Protein AF-A0A8H4V3Y6-F1 (afdb_monomer_lite)

pLDDT: mean 70.97, std 19.14, range [26.25, 93.75]

Sequence (306 aa):
MWFASPEEFLSAKTKNKKRADALPNEQYLTADFNVNPLTSINGRGRLMSKDAFFARYPNGIPLKDKAELAEYQKCIVCRRGVNQLQGKYTEEFLWEDVYKGDEASVYNLIELIKTGLKTAKKRKAADDGYVDTKDGDEKAPITPRKKQRTTALTTPQSKRKIFTTPTSKRAAIAEGSGTCIYISGTPGTGKTATVREVIAQLNNAVLDEEMDDFIFVEINGMKVTDPHQSYSLLWEALKGDRVSPSHALDLLEREFNHPSPRRVPCVVLMDELDQLVTKNQSVMYNFFNWPALRHSRLIVLAVANT

Secondary structure (DSSP, 8-state):
-EEE-HHHH--TTTGGG--TTPPTTB-EEE-S-----GGG--S--EEE-HHHHHHHSGGG---SSHHHHHHHTTEEE---EEETTTTEEPPP--HHHH--SSHHHHHHHHHHHHHHHHHTTS-------------------------------------------HHHHHHHHHTT--EEEEEEE-TTSSHHHHHHHHHHHHHHHHHTTSS---EEEEEETTT-SSTTHHHHHHHHHHHS----HHHHHHHHHHHHHS--TTPPPEEEEEETGGGG--TT-HHHHHHHHGGGSTT--EEEEEEEE-

Radius of gyration: 27.64 Å; chains: 1; bounding box: 60×89×58 Å

Foldseek 3Di:
DDWADPVRLCDPVRPVVPPPPDAQQETAAELDDDDDPPVPCPDAAAEFEPVVQCVVPPVLDFDPDPVSVVNSNSYHYYFWHADSVVRDIFHGDGPVVQDPPDPVSVVSVSVNRVVRVVVSVPDPDPPPDDDDDDDDDDDDDDDDDDDDDDDDDDDDDDDDDDDDDLVVVQVLLQVLAQEEAEAEDAPPPCPVVVVVVSVVVVVVCVVVVVHDDEFEFEAELVVDPALLCVLQRVQCSQPVDGDDSVVSLVVLVVQLQDADPPDHAYEYEYHQVVSSDDPVNVSVVSLNVSSVRPRNSYYYYYYHYD

Structure (mmCIF, N/CA/C/O backbone):
data_AF-A0A8H4V3Y6-F1
#
_entry.id   AF-A0A8H4V3Y6-F1
#
loop_
_atom_site.group_PDB
_atom_site.id
_atom_site.type_symbol
_atom_site.label_atom_id
_atom_site.label_alt_id
_atom_site.label_comp_id
_atom_site.label_asym_id
_atom_site.label_entity_id
_atom_site.label_seq_id
_atom_site.pdbx_PDB_ins_code
_atom_site.Cartn_x
_atom_site.Cartn_y
_atom_site.Cartn_z
_atom_site.occupancy
_atom_site.B_iso_or_equiv
_atom_site.auth_seq_id
_atom_site.auth_comp_id
_atom_site.auth_asym_id
_atom_site.auth_atom_id
_atom_site.pdbx_PDB_model_num
ATOM 1 N N . MET A 1 1 ? -19.221 12.445 1.949 1.00 57.59 1 MET A N 1
ATOM 2 C CA . MET A 1 1 ? -19.500 13.608 2.812 1.00 57.59 1 MET A CA 1
ATOM 3 C C . MET A 1 1 ? -19.360 13.128 4.238 1.00 57.59 1 MET A C 1
ATOM 5 O O . MET A 1 1 ? -19.908 12.080 4.553 1.00 57.59 1 MET A O 1
ATOM 9 N N . TRP A 1 2 ? -18.577 13.823 5.049 1.00 70.94 2 TRP A N 1
ATOM 10 C CA . TRP A 1 2 ? -18.356 13.466 6.449 1.00 70.94 2 TRP A CA 1
ATOM 11 C C . TRP A 1 2 ? -18.268 14.739 7.291 1.00 70.94 2 TRP A C 1
ATOM 13 O O . TRP A 1 2 ? -18.059 15.828 6.746 1.00 70.94 2 TRP A O 1
ATOM 23 N N . PHE A 1 3 ? -18.491 14.607 8.596 1.00 72.88 3 PHE A N 1
ATOM 24 C CA . PHE A 1 3 ? -18.357 15.712 9.536 1.00 72.88 3 PHE A CA 1
ATOM 25 C C . PHE A 1 3 ? -16.926 15.790 10.036 1.00 72.88 3 PHE A C 1
ATOM 27 O O . PHE A 1 3 ? -16.395 14.801 10.525 1.00 72.88 3 PHE A O 1
ATOM 34 N N . ALA A 1 4 ? -16.328 16.964 9.910 1.00 65.88 4 ALA A N 1
ATOM 35 C CA . ALA A 1 4 ? -14.990 17.250 10.373 1.00 65.88 4 ALA A CA 1
ATOM 36 C C . ALA A 1 4 ? -15.058 18.095 11.640 1.00 65.88 4 ALA A C 1
ATOM 38 O O . ALA A 1 4 ? -15.733 19.137 11.672 1.00 65.88 4 ALA A O 1
ATOM 39 N N . SER A 1 5 ? -14.344 17.659 12.674 1.00 69.12 5 SER A N 1
ATOM 40 C CA . SER A 1 5 ? -14.188 18.470 13.875 1.00 69.12 5 SER A CA 1
ATOM 41 C C . SER A 1 5 ? -13.250 19.651 13.589 1.00 69.12 5 SER A C 1
ATOM 43 O O . SER A 1 5 ? -12.346 19.542 12.756 1.00 69.12 5 SER A O 1
ATOM 45 N N . PRO A 1 6 ? -13.423 20.801 14.267 1.00 63.19 6 PRO A N 1
ATOM 46 C CA . PRO A 1 6 ? -12.512 21.934 14.118 1.00 63.19 6 PRO A CA 1
ATOM 47 C C . PRO A 1 6 ? -11.043 21.549 14.367 1.00 63.19 6 PRO A C 1
ATOM 49 O O . PRO A 1 6 ? -10.140 22.141 13.786 1.00 63.19 6 PRO A O 1
ATOM 52 N N . GLU A 1 7 ? -10.794 20.558 15.223 1.00 59.94 7 GLU A N 1
ATOM 53 C CA . GLU A 1 7 ? -9.453 20.109 15.605 1.00 59.94 7 GLU A CA 1
ATOM 54 C C . GLU A 1 7 ? -8.757 19.294 14.506 1.00 59.94 7 GLU A C 1
ATOM 56 O O . GLU A 1 7 ? -7.538 19.370 14.373 1.00 59.94 7 GLU A O 1
ATOM 61 N N . GLU A 1 8 ? -9.518 18.580 13.671 1.00 60.12 8 GLU A N 1
ATOM 62 C CA . GLU A 1 8 ? -8.983 17.708 12.615 1.00 60.12 8 GLU A CA 1
ATOM 63 C C . GLU A 1 8 ? -8.347 18.465 11.446 1.00 60.12 8 GLU A C 1
ATOM 65 O O . GLU A 1 8 ? -7.425 17.952 10.814 1.00 60.12 8 GLU A O 1
ATOM 70 N N . PHE A 1 9 ? -8.810 19.682 11.141 1.00 60.06 9 PHE A N 1
ATOM 71 C CA . PHE A 1 9 ? -8.313 20.455 9.993 1.00 60.06 9 PHE A CA 1
ATOM 72 C C . PHE A 1 9 ? -7.607 21.767 10.374 1.00 60.06 9 PHE A C 1
ATOM 74 O O . PHE A 1 9 ? -7.018 22.428 9.514 1.00 60.06 9 PHE A O 1
ATOM 81 N N . LEU A 1 10 ? -7.598 22.153 11.654 1.00 57.53 10 LEU A N 1
ATOM 82 C CA . LEU A 1 10 ? -6.792 23.271 12.149 1.00 57.53 10 LEU A CA 1
ATOM 83 C C . LEU A 1 10 ? -5.385 22.774 12.522 1.00 57.53 10 LEU A C 1
ATOM 85 O O . LEU A 1 10 ? -5.105 22.421 13.664 1.00 57.53 10 LEU A O 1
ATOM 89 N N . SER A 1 11 ? -4.467 22.771 11.549 1.00 47.44 11 SER A N 1
ATOM 90 C CA . SER A 1 11 ? -3.057 22.410 11.784 1.00 47.44 11 SER A CA 1
ATOM 91 C C . SER A 1 11 ? -2.394 23.290 12.862 1.00 47.44 11 SER A C 1
ATOM 93 O O . SER A 1 11 ? -2.809 24.427 13.101 1.00 47.44 11 SER A O 1
ATOM 95 N N . ALA A 1 12 ? -1.281 22.831 13.448 1.00 45.44 12 ALA A N 1
ATOM 96 C CA . ALA A 1 12 ? -0.483 23.601 14.414 1.00 45.44 12 ALA A CA 1
ATOM 97 C C . ALA A 1 12 ? -0.054 25.004 13.914 1.00 45.44 12 ALA A C 1
ATOM 99 O O . ALA A 1 12 ? 0.136 25.902 14.730 1.00 45.44 12 ALA A O 1
ATOM 100 N N . LYS A 1 13 ? 0.030 25.227 12.590 1.00 43.09 13 LYS A N 1
ATOM 101 C CA . LYS A 1 13 ? 0.314 26.539 11.965 1.00 43.09 13 LYS A CA 1
ATOM 102 C C . LYS A 1 13 ? -0.914 27.454 11.839 1.00 43.09 13 LYS A C 1
ATOM 104 O O . LYS A 1 13 ? -0.777 28.628 11.511 1.00 43.09 13 LYS A O 1
ATOM 109 N N . THR A 1 14 ? -2.114 26.929 12.073 1.00 48.22 14 THR A N 1
ATOM 110 C CA . THR A 1 14 ? -3.407 27.602 11.865 1.00 48.22 14 THR A CA 1
ATOM 111 C C . THR A 1 14 ? -4.233 27.698 13.151 1.00 48.22 14 THR A C 1
ATOM 113 O O . THR A 1 14 ? -5.341 28.228 13.114 1.00 48.22 14 THR A O 1
ATOM 116 N N . LYS A 1 15 ? -3.685 27.265 14.299 1.00 45.31 15 LYS A N 1
ATOM 117 C CA . LYS A 1 15 ? -4.303 27.400 15.634 1.00 45.31 15 LYS A CA 1
ATOM 118 C C . LYS A 1 15 ? -4.792 28.825 15.936 1.00 45.31 15 LYS A C 1
ATOM 120 O O . LYS A 1 15 ? -5.831 28.986 16.565 1.00 45.31 15 LYS A O 1
ATOM 125 N N . ASN A 1 16 ? -4.124 29.846 15.394 1.00 43.06 16 ASN A N 1
ATOM 126 C CA . ASN A 1 16 ? -4.513 31.256 15.536 1.00 43.06 16 ASN A CA 1
ATOM 127 C C . ASN A 1 16 ? -5.680 31.699 14.624 1.00 43.06 16 ASN A C 1
ATOM 129 O O . ASN A 1 16 ? -6.021 32.876 14.611 1.00 43.06 16 ASN A O 1
ATOM 133 N N . LYS A 1 17 ? -6.301 30.791 13.856 1.00 51.50 17 LYS A N 1
ATOM 134 C CA . LYS A 1 17 ? -7.521 31.049 13.065 1.00 51.50 17 LYS A CA 1
ATOM 135 C C . LYS A 1 17 ? -8.720 30.228 13.550 1.00 51.50 17 LYS A C 1
ATOM 137 O O . LYS A 1 17 ? -9.617 29.930 12.760 1.00 51.50 17 LYS A O 1
ATOM 142 N N . LYS A 1 18 ? -8.758 29.835 14.830 1.00 54.62 18 LYS A N 1
ATOM 143 C CA . LYS A 1 18 ? -10.016 29.371 15.426 1.00 54.62 18 LYS A CA 1
ATOM 144 C C . LYS A 1 18 ? -11.005 30.533 15.338 1.00 54.62 18 LYS A C 1
ATOM 146 O O . LYS A 1 18 ? -10.709 31.637 15.789 1.00 54.62 18 LYS A O 1
ATOM 151 N N . ARG A 1 19 ? -12.132 30.313 14.667 1.00 58.66 19 ARG A N 1
ATOM 152 C CA . ARG A 1 19 ? -13.142 31.354 14.485 1.00 58.66 19 ARG A CA 1
ATOM 153 C C . ARG A 1 19 ? -13.701 31.780 15.842 1.00 58.66 19 ARG A C 1
ATOM 155 O O . ARG A 1 19 ? -14.027 30.920 16.656 1.00 58.66 19 ARG A O 1
ATOM 162 N N . ALA A 1 20 ? -13.825 33.089 16.060 1.00 58.44 20 ALA A N 1
ATOM 163 C CA . ALA A 1 20 ? -14.352 33.654 17.304 1.00 58.44 20 ALA A CA 1
ATOM 164 C C . ALA A 1 20 ? -15.825 33.281 17.558 1.00 58.44 20 ALA A C 1
ATOM 166 O O . ALA A 1 20 ? -16.285 33.337 18.690 1.00 58.44 20 ALA A O 1
ATOM 167 N N . ASP A 1 21 ? -16.547 32.868 16.514 1.00 68.25 21 ASP A N 1
ATOM 168 C CA . ASP A 1 21 ? -17.959 32.499 16.562 1.00 68.25 21 ASP A CA 1
ATOM 169 C C . ASP A 1 21 ? -18.204 30.978 16.534 1.00 68.25 21 ASP A C 1
ATOM 171 O O . ASP A 1 21 ? -19.309 30.544 16.217 1.00 68.25 21 ASP A O 1
ATOM 175 N N . ALA A 1 22 ? -17.184 30.153 16.796 1.00 64.38 22 ALA A N 1
ATOM 176 C CA . ALA A 1 22 ? -17.341 28.699 16.866 1.00 64.38 22 ALA A CA 1
ATOM 177 C C . ALA A 1 22 ? -18.178 28.288 18.092 1.00 64.38 22 ALA A C 1
ATOM 179 O O . ALA A 1 22 ? -17.893 28.722 19.209 1.00 64.38 22 ALA A O 1
ATOM 180 N N . LEU A 1 23 ? -19.188 27.437 17.888 1.00 68.06 23 LEU A N 1
ATOM 181 C CA . LEU A 1 23 ? -20.075 26.972 18.961 1.00 68.06 23 LEU A CA 1
ATOM 182 C C . LEU A 1 23 ? -19.555 25.684 19.633 1.00 68.06 23 LEU A C 1
ATOM 184 O O . LEU A 1 23 ? -18.809 24.920 19.010 1.00 68.06 23 LEU A O 1
ATOM 188 N N . PRO A 1 24 ? -19.960 25.400 20.888 1.00 64.88 24 PRO A N 1
ATOM 189 C CA . PRO A 1 24 ? -19.753 24.089 21.504 1.00 64.88 24 PRO A CA 1
ATOM 190 C C . PRO A 1 24 ? -20.382 22.975 20.649 1.00 64.88 24 PRO A C 1
ATOM 192 O O . PRO A 1 24 ? -21.486 23.141 20.139 1.00 64.88 24 PRO A O 1
ATOM 195 N N . ASN A 1 25 ? -19.677 21.850 20.480 1.00 70.25 25 ASN A N 1
ATOM 196 C CA . ASN A 1 25 ? -20.084 20.699 19.651 1.00 70.25 25 ASN A CA 1
ATOM 197 C C . ASN A 1 25 ? -20.389 21.007 18.174 1.00 70.25 25 ASN A C 1
ATOM 199 O O . ASN A 1 25 ? -21.108 20.258 17.504 1.00 70.25 25 ASN A O 1
ATOM 203 N N . GLU A 1 26 ? -19.823 22.086 17.638 1.00 78.94 26 GLU A N 1
ATOM 204 C CA . GLU A 1 26 ? -19.936 22.378 16.217 1.00 78.94 26 GLU A CA 1
ATOM 205 C C . GLU A 1 26 ? -19.037 21.459 15.380 1.00 78.94 26 GLU A C 1
ATOM 207 O O . GLU A 1 26 ? -17.821 21.409 15.579 1.00 78.94 26 GLU A O 1
ATOM 212 N N . GLN A 1 27 ? -19.631 20.783 14.396 1.00 79.75 27 GLN A N 1
ATOM 213 C CA . GLN A 1 27 ? -18.904 20.065 13.354 1.00 79.75 27 GLN A CA 1
ATOM 214 C C . GLN A 1 27 ? -19.264 20.599 11.969 1.00 79.75 27 GLN A C 1
ATOM 216 O O . GLN A 1 27 ? -20.385 21.042 11.701 1.00 79.75 27 GLN A O 1
ATOM 221 N N . TYR A 1 28 ? -18.294 20.532 11.063 1.00 79.44 28 TYR A N 1
ATOM 222 C CA . TYR A 1 28 ? -18.421 21.073 9.717 1.00 79.44 28 TYR A CA 1
ATOM 223 C C . TYR A 1 28 ? -18.581 19.957 8.702 1.00 79.44 28 TYR A C 1
ATOM 225 O O . TYR A 1 28 ? -17.852 18.969 8.728 1.00 79.44 28 TYR A O 1
ATOM 233 N N . LEU A 1 29 ? -19.487 20.133 7.751 1.00 78.50 29 LEU A N 1
ATOM 234 C CA . LEU A 1 29 ? -19.611 19.188 6.650 1.00 78.50 29 LEU A CA 1
ATOM 235 C C . LEU A 1 29 ? -18.505 19.407 5.632 1.00 78.50 29 LEU A C 1
ATOM 237 O O . LEU A 1 29 ? -18.330 20.508 5.114 1.00 78.50 29 LEU A O 1
ATOM 241 N N . THR A 1 30 ? -17.807 18.347 5.266 1.00 72.31 30 THR A N 1
ATOM 242 C CA . THR A 1 30 ? -16.885 18.399 4.138 1.00 72.31 30 THR A CA 1
ATOM 243 C C . THR A 1 30 ? -17.394 17.563 2.969 1.00 72.31 30 THR A C 1
ATOM 245 O O . THR A 1 30 ? -17.945 16.464 3.114 1.00 72.31 30 THR A O 1
ATOM 248 N N . ALA A 1 31 ? -17.219 18.129 1.775 1.00 65.56 31 ALA A N 1
ATOM 249 C CA . ALA A 1 31 ? -17.450 17.446 0.510 1.00 65.56 31 ALA A CA 1
ATOM 250 C C . ALA A 1 31 ? -16.262 16.553 0.106 1.00 65.56 31 ALA A C 1
ATOM 252 O O . ALA A 1 31 ? -16.371 15.825 -0.883 1.00 65.56 31 ALA A O 1
ATOM 253 N N . ASP A 1 32 ? -15.158 16.602 0.855 1.00 63.88 32 ASP A N 1
ATOM 254 C CA . ASP A 1 32 ? -13.994 15.755 0.638 1.00 63.88 32 ASP A CA 1
ATOM 255 C C . ASP A 1 32 ? -14.314 14.305 1.034 1.00 63.88 32 ASP A C 1
ATOM 257 O O . ASP A 1 32 ? -15.130 14.033 1.920 1.00 63.88 32 ASP A O 1
ATOM 261 N N . PHE A 1 33 ? -13.686 13.350 0.355 1.00 57.31 33 PHE A N 1
ATOM 262 C CA . PHE A 1 33 ? -13.817 11.932 0.671 1.00 57.31 33 PHE A CA 1
ATOM 263 C C . PHE A 1 33 ? -12.681 11.544 1.608 1.00 57.31 33 PHE A C 1
ATOM 265 O O . PHE A 1 33 ? -11.522 11.573 1.203 1.00 57.31 33 PHE A O 1
ATOM 272 N N . ASN A 1 34 ? -13.012 11.196 2.850 1.00 56.47 34 ASN A N 1
ATOM 273 C CA . ASN A 1 34 ? -12.065 10.570 3.763 1.00 56.47 34 ASN A CA 1
ATOM 274 C C . ASN A 1 34 ? -12.392 9.078 3.879 1.00 56.47 34 ASN A C 1
ATOM 276 O O . ASN A 1 34 ? -13.565 8.693 3.897 1.00 56.47 34 ASN A O 1
ATOM 280 N N . VAL A 1 35 ? -11.353 8.247 3.894 1.00 53.91 35 VAL A N 1
ATOM 281 C CA . VAL A 1 35 ? -11.480 6.799 4.064 1.00 53.91 35 VAL A CA 1
ATOM 282 C C . VAL A 1 35 ? -11.445 6.535 5.562 1.00 53.91 35 VAL A C 1
ATOM 284 O O . VAL A 1 35 ? -10.376 6.392 6.145 1.00 53.91 35 VAL A O 1
ATOM 287 N N . ASN A 1 36 ? -12.619 6.507 6.188 1.00 54.72 36 ASN A N 1
ATOM 288 C CA . ASN A 1 36 ? -12.734 6.145 7.596 1.00 54.72 36 ASN A CA 1
ATOM 289 C C . ASN A 1 36 ? -12.949 4.628 7.711 1.00 54.72 36 ASN A C 1
ATOM 291 O O . ASN A 1 36 ? -13.815 4.092 7.012 1.00 54.72 36 ASN A O 1
ATOM 295 N N . PRO A 1 37 ? -12.185 3.915 8.557 1.00 59.78 37 PRO A N 1
ATOM 296 C CA . PRO A 1 37 ? -12.413 2.495 8.788 1.00 59.78 37 PRO A CA 1
ATOM 297 C C . PRO A 1 37 ? -13.810 2.271 9.391 1.00 59.78 37 PRO A C 1
ATOM 299 O O . PRO A 1 37 ? -14.338 3.127 10.097 1.00 59.78 37 PRO A O 1
ATOM 302 N N . LEU A 1 38 ? -14.421 1.106 9.142 1.00 53.00 38 LEU A N 1
ATOM 303 C CA . LEU A 1 38 ? -15.761 0.777 9.664 1.00 53.00 38 LEU A CA 1
ATOM 304 C C . LEU A 1 38 ? -15.828 0.820 11.201 1.00 53.00 38 LEU A C 1
ATOM 306 O O . LEU A 1 38 ? -16.887 1.072 11.769 1.00 53.00 38 LEU A O 1
ATOM 310 N N . THR A 1 39 ? -14.686 0.651 11.872 1.00 56.19 39 THR A N 1
ATOM 311 C CA . THR A 1 39 ? -14.526 0.808 13.324 1.00 56.19 39 THR A CA 1
ATOM 312 C C . THR A 1 39 ? -14.748 2.243 13.817 1.00 56.19 39 THR A C 1
ATOM 314 O O . THR A 1 39 ? -14.987 2.441 15.004 1.00 56.19 39 THR A O 1
ATOM 317 N N . SER A 1 40 ? -14.724 3.249 12.934 1.00 57.69 40 SER A N 1
ATOM 318 C CA . SER A 1 40 ? -15.049 4.646 13.261 1.00 57.69 40 SER A CA 1
ATOM 319 C C . SER A 1 40 ? -16.554 4.911 13.393 1.00 57.69 40 SER A C 1
ATOM 321 O O . SER A 1 40 ? -16.948 6.007 13.794 1.00 57.69 40 SER A O 1
ATOM 323 N N . ILE A 1 41 ? -17.414 3.942 13.061 1.00 60.41 41 ILE A N 1
ATOM 324 C CA . ILE A 1 41 ? -18.870 4.077 13.188 1.00 60.41 41 ILE A CA 1
ATOM 325 C C . ILE A 1 41 ? -19.262 3.853 14.655 1.00 60.41 41 ILE A C 1
ATOM 327 O O . ILE A 1 41 ? -19.534 2.733 15.081 1.00 60.41 41 ILE A O 1
ATOM 331 N N . ASN A 1 42 ? -19.313 4.931 15.439 1.00 59.28 42 ASN A N 1
ATOM 332 C CA . ASN A 1 42 ? -19.666 4.882 16.861 1.00 59.28 42 ASN A CA 1
ATOM 333 C C . ASN A 1 42 ? -21.165 5.158 17.111 1.00 59.28 42 ASN A C 1
ATOM 335 O O . ASN A 1 42 ? -21.552 6.074 17.840 1.00 59.28 42 ASN A O 1
ATOM 339 N N . GLY A 1 43 ? -22.028 4.368 16.466 1.00 68.62 43 GLY A N 1
ATOM 340 C CA . GLY A 1 43 ? -23.485 4.468 16.603 1.00 68.62 43 GLY A CA 1
ATOM 341 C C . GLY A 1 43 ? -24.124 5.636 15.838 1.00 68.62 43 GLY A C 1
ATOM 342 O O . GLY A 1 43 ? -23.563 6.164 14.881 1.00 68.62 43 GLY A O 1
ATOM 343 N N . ARG A 1 44 ? -25.353 6.009 16.227 1.00 69.38 44 ARG A N 1
ATOM 344 C CA . ARG A 1 44 ? -26.123 7.095 15.593 1.00 69.38 44 ARG A CA 1
ATOM 345 C C . ARG A 1 44 ? -25.884 8.419 16.323 1.00 69.38 44 ARG A C 1
ATOM 347 O O . ARG A 1 44 ? -26.210 8.531 17.504 1.00 69.38 44 ARG A O 1
ATOM 354 N N . GLY A 1 45 ? -25.355 9.410 15.609 1.00 71.75 45 GLY A N 1
ATOM 355 C CA . GLY A 1 45 ? -25.332 10.808 16.046 1.00 71.75 45 GLY A CA 1
ATOM 356 C C . GLY A 1 45 ? -26.643 11.525 15.708 1.00 71.75 45 GLY A C 1
ATOM 357 O O . GLY A 1 45 ? -27.355 11.128 14.784 1.00 71.75 45 GLY A O 1
ATOM 358 N N . ARG A 1 46 ? -26.964 12.587 16.450 1.00 76.81 46 ARG A N 1
ATOM 359 C CA . ARG A 1 46 ? -28.124 13.455 16.219 1.00 76.81 46 ARG A CA 1
ATOM 360 C C . ARG A 1 46 ? -27.641 14.832 15.778 1.00 76.81 46 ARG A C 1
ATOM 362 O O . ARG A 1 46 ? -26.989 15.534 16.544 1.00 76.81 46 ARG A O 1
ATOM 369 N N . LEU A 1 47 ? -27.977 15.205 14.550 1.00 76.38 47 LEU A N 1
ATOM 370 C CA . LEU A 1 47 ? -27.657 16.511 13.977 1.00 76.38 47 LEU A CA 1
ATOM 371 C C . LEU A 1 47 ? -28.786 17.497 14.241 1.00 76.38 47 LEU A C 1
ATOM 373 O O . LEU A 1 47 ? -29.958 17.133 14.131 1.00 76.38 47 LEU A O 1
ATOM 377 N N . MET A 1 48 ? -28.435 18.727 14.604 1.00 76.56 48 MET A N 1
ATOM 378 C CA . MET A 1 48 ? -29.412 19.769 14.914 1.00 76.56 48 MET A CA 1
ATOM 379 C C . MET A 1 48 ? -28.910 21.173 14.573 1.00 76.56 48 MET A C 1
ATOM 381 O O . MET A 1 48 ? -27.706 21.418 14.441 1.00 76.56 48 MET A O 1
ATOM 385 N N . SER A 1 49 ? -29.867 22.087 14.413 1.00 79.94 49 SER A N 1
ATOM 386 C CA . SER A 1 49 ? -29.631 23.518 14.236 1.00 79.94 49 SER A CA 1
ATOM 387 C C . SER A 1 49 ? -29.135 24.163 15.541 1.00 79.94 49 SER A C 1
ATOM 389 O O . SER A 1 49 ? -29.245 23.589 16.628 1.00 79.94 49 SER A O 1
ATOM 391 N N . LYS A 1 50 ? -28.575 25.375 15.438 1.00 78.00 50 LYS A N 1
ATOM 392 C CA . LYS A 1 50 ? -28.097 26.150 16.594 1.00 78.00 50 LYS A CA 1
ATOM 393 C C . LYS A 1 50 ? -29.200 26.335 17.641 1.00 78.00 50 LYS A C 1
ATOM 395 O O . LYS A 1 50 ? -28.970 26.081 18.820 1.00 78.00 50 LYS A O 1
ATOM 400 N N . ASP A 1 51 ? -30.385 26.751 17.209 1.00 77.50 51 ASP A N 1
ATOM 401 C CA . ASP A 1 51 ? -31.478 27.101 18.117 1.00 77.50 51 ASP A CA 1
ATOM 402 C C . ASP A 1 51 ? -32.063 25.856 18.792 1.00 77.50 51 ASP A C 1
ATOM 404 O O . ASP A 1 51 ? -32.286 25.860 20.002 1.00 77.50 51 ASP A O 1
ATOM 408 N N . ALA A 1 52 ? -32.187 24.745 18.057 1.00 77.81 52 ALA A N 1
ATOM 409 C CA . ALA A 1 52 ? -32.591 23.458 18.622 1.00 77.81 52 ALA A CA 1
ATOM 410 C C . ALA A 1 52 ? -31.578 22.919 19.649 1.00 77.81 52 ALA A C 1
ATOM 412 O O . ALA A 1 52 ? -31.969 22.332 20.661 1.00 77.81 52 ALA A O 1
ATOM 413 N N . PHE A 1 53 ? -30.277 23.143 19.427 1.00 78.75 53 PHE A N 1
ATOM 414 C CA . PHE A 1 53 ? -29.237 22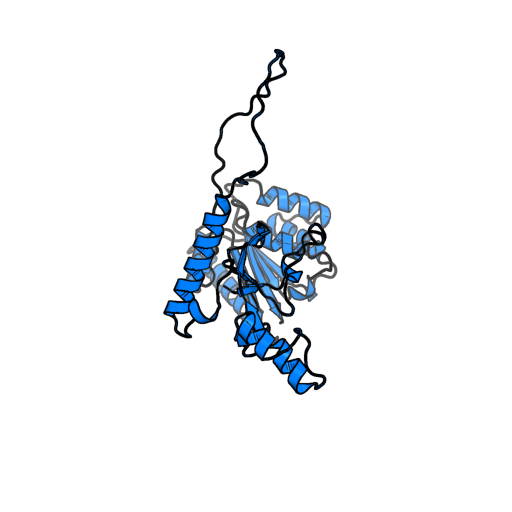.758 20.381 1.00 78.75 53 PHE A CA 1
ATOM 415 C C . PHE A 1 53 ? -29.317 23.566 21.675 1.00 78.75 53 PHE A C 1
ATOM 417 O O . PHE A 1 53 ? -29.317 22.979 22.754 1.00 78.75 53 PHE A O 1
ATOM 424 N N . PHE A 1 54 ? -29.435 24.893 21.589 1.00 77.31 54 PHE A N 1
ATOM 425 C CA . PHE A 1 54 ? -29.525 25.747 22.779 1.00 77.31 54 PHE A CA 1
ATOM 426 C C . PHE A 1 54 ? -30.868 25.635 23.510 1.00 77.31 54 PHE A C 1
ATOM 428 O O . PHE A 1 54 ? -30.902 25.826 24.724 1.00 77.31 54 PHE A O 1
ATOM 435 N N . ALA A 1 55 ? -31.949 25.263 22.816 1.00 79.00 55 ALA A N 1
ATOM 436 C CA . ALA A 1 55 ? -33.215 24.898 23.452 1.00 79.00 55 ALA A CA 1
ATOM 437 C C . ALA A 1 55 ? -33.077 23.639 24.326 1.00 79.00 55 ALA A C 1
ATOM 439 O O . ALA A 1 55 ? -33.721 23.533 25.367 1.00 79.00 55 ALA A O 1
ATOM 440 N N . ARG A 1 56 ? -32.219 22.693 23.916 1.00 73.69 56 ARG A N 1
ATOM 441 C CA . ARG A 1 56 ? -31.968 21.441 24.643 1.00 73.69 56 ARG A CA 1
ATOM 442 C C . ARG A 1 56 ? -30.870 21.561 25.702 1.00 73.69 56 ARG A C 1
ATOM 444 O O . ARG A 1 56 ? -30.970 20.933 26.751 1.00 73.69 56 ARG A O 1
ATOM 451 N N . TYR A 1 57 ? -29.848 22.369 25.437 1.00 75.06 57 TYR A N 1
ATOM 452 C CA . TYR A 1 57 ? -28.718 22.630 26.326 1.00 75.06 57 TYR A CA 1
ATOM 453 C C . TYR A 1 57 ? -28.536 24.145 26.503 1.00 75.06 57 TYR A C 1
ATOM 455 O O . TYR A 1 57 ? -27.746 24.768 25.780 1.00 75.06 57 TYR A O 1
ATOM 463 N N . PRO A 1 58 ? -29.246 24.762 27.465 1.00 71.88 58 PRO A N 1
ATOM 464 C CA . PRO A 1 58 ? -29.077 26.175 27.779 1.00 71.88 58 PRO A CA 1
ATOM 465 C C . PRO A 1 58 ? -27.607 26.471 28.114 1.00 71.88 58 PRO A C 1
ATOM 467 O O . PRO A 1 58 ? -26.994 25.771 28.917 1.00 71.88 58 PRO A O 1
ATOM 470 N N . ASN A 1 59 ? -27.019 27.491 27.483 1.00 66.50 59 ASN A N 1
ATOM 471 C CA . ASN A 1 59 ? -25.591 27.855 27.570 1.00 66.50 59 ASN A CA 1
ATOM 472 C C . ASN A 1 59 ? 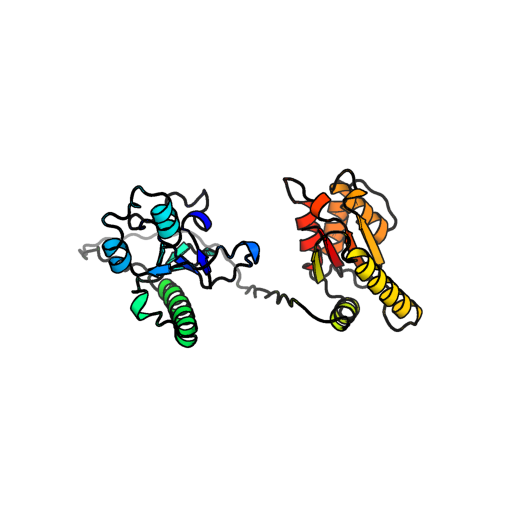-24.585 26.863 26.946 1.00 66.50 59 ASN A C 1
ATOM 474 O O . ASN A 1 59 ? -23.382 27.101 27.033 1.00 66.50 59 ASN A O 1
ATOM 478 N N . GLY A 1 60 ? -25.036 25.791 26.280 1.00 64.31 60 GLY A N 1
ATOM 479 C CA . GLY A 1 60 ? -24.159 24.854 25.562 1.00 64.31 60 GLY A CA 1
ATOM 480 C C . GLY A 1 60 ? -23.266 24.002 26.469 1.00 64.31 60 GLY A C 1
ATOM 481 O O . GLY A 1 60 ? -22.205 23.556 26.039 1.00 64.31 60 GLY A O 1
ATOM 482 N N . ILE A 1 61 ? -23.676 23.806 27.724 1.00 67.38 61 ILE A N 1
ATOM 483 C CA . ILE A 1 61 ? -22.970 22.987 28.713 1.00 67.38 61 ILE A CA 1
ATOM 484 C C . ILE A 1 61 ? -23.777 21.694 28.917 1.00 67.38 61 ILE A C 1
ATOM 486 O O . ILE A 1 61 ? -25.002 21.770 29.044 1.00 67.38 61 ILE A O 1
ATOM 490 N N . PRO A 1 62 ? -23.133 20.512 28.957 1.00 66.94 62 PRO A N 1
ATOM 491 C CA . PRO A 1 62 ? -23.821 19.277 29.312 1.00 66.94 62 PRO A CA 1
ATOM 492 C C . PRO A 1 62 ? -24.348 19.344 30.751 1.00 66.94 62 PRO A C 1
ATOM 494 O O . PRO A 1 62 ? -23.705 19.891 31.649 1.00 66.94 62 PRO A O 1
ATOM 497 N N . LEU A 1 63 ? -25.513 18.749 30.981 1.00 65.50 63 LEU A N 1
ATOM 498 C CA . LEU A 1 63 ? -26.038 18.530 32.326 1.00 65.50 63 LEU A CA 1
ATOM 499 C C . LEU A 1 63 ? -25.142 17.519 33.081 1.00 65.50 63 LEU A C 1
ATOM 501 O O . LEU A 1 63 ? -24.390 16.758 32.472 1.00 65.50 63 LEU A O 1
ATOM 505 N N . LYS A 1 64 ? -25.143 17.567 34.421 1.00 64.19 64 LYS A N 1
ATOM 506 C CA . LYS A 1 64 ? -24.117 16.930 35.279 1.00 64.19 64 LYS A CA 1
ATOM 507 C C . LYS A 1 64 ? -24.139 15.389 35.297 1.00 64.19 64 LYS A C 1
ATOM 509 O O . LYS A 1 64 ? -23.263 14.797 35.927 1.00 64.19 64 LYS A O 1
ATOM 514 N N . ASP A 1 65 ? -25.101 14.741 34.644 1.00 75.19 65 ASP A N 1
ATOM 515 C CA . ASP A 1 65 ? -25.235 13.284 34.632 1.00 75.19 65 ASP A CA 1
ATOM 516 C C . ASP A 1 65 ? -24.367 12.619 33.537 1.00 75.19 65 ASP A C 1
ATOM 518 O O . ASP A 1 65 ? -24.229 13.114 32.416 1.00 75.19 65 ASP A O 1
ATOM 522 N N . LYS A 1 66 ? -23.790 11.447 33.838 1.00 70.69 66 LYS A N 1
ATOM 523 C CA . LYS A 1 66 ? -22.987 10.644 32.896 1.00 70.69 66 LYS A CA 1
ATOM 524 C C . LYS A 1 66 ? -23.801 10.180 31.687 1.00 70.69 66 LYS A C 1
ATOM 526 O O . LYS A 1 66 ? -23.247 10.096 30.590 1.00 70.69 66 LYS A O 1
ATOM 531 N N . ALA A 1 67 ? -25.085 9.870 31.876 1.00 71.69 67 ALA A N 1
ATOM 532 C CA . ALA A 1 67 ? -25.967 9.465 30.780 1.00 71.69 67 ALA A CA 1
ATOM 533 C C . ALA A 1 67 ? -26.224 10.628 29.807 1.00 71.69 67 ALA A C 1
ATOM 535 O O . ALA A 1 67 ? -26.156 10.460 28.588 1.00 71.69 67 ALA A O 1
ATOM 536 N N . GLU A 1 68 ? -26.423 11.828 30.348 1.00 71.06 68 GLU A N 1
ATOM 537 C CA . GLU A 1 68 ? -26.653 13.045 29.570 1.00 71.06 68 GLU A CA 1
ATOM 538 C C . GLU A 1 68 ? -25.381 13.531 28.874 1.00 71.06 68 GLU A C 1
ATOM 540 O O . GLU A 1 68 ? -25.457 14.040 27.759 1.00 71.06 68 GLU A O 1
ATOM 545 N N . LEU A 1 69 ? -24.201 13.303 29.463 1.00 70.25 69 LEU A N 1
ATOM 546 C CA . LEU A 1 69 ? -22.917 13.572 28.813 1.00 70.25 69 LEU A CA 1
ATOM 547 C C . LEU A 1 69 ? -22.708 12.691 27.570 1.00 70.25 69 LEU A C 1
ATOM 549 O O . LEU A 1 69 ? -22.236 13.172 26.539 1.00 70.25 69 LEU A O 1
ATOM 553 N N . ALA A 1 70 ? -23.097 11.415 27.643 1.00 68.62 70 ALA A N 1
ATOM 554 C CA . ALA A 1 70 ? -23.046 10.506 26.500 1.00 68.62 70 ALA A CA 1
ATOM 555 C C . ALA A 1 70 ? -24.050 10.898 25.401 1.00 68.62 70 ALA A C 1
ATOM 557 O O . ALA A 1 70 ? -23.775 10.702 24.217 1.00 68.62 70 ALA A O 1
ATOM 558 N N . GLU A 1 71 ? -25.206 11.463 25.764 1.00 72.69 71 GLU A N 1
ATOM 559 C CA . GLU A 1 71 ? -26.165 11.997 24.792 1.00 72.69 71 GLU A CA 1
ATOM 560 C C . GLU A 1 71 ? -25.703 13.335 24.196 1.00 72.69 71 GLU A C 1
ATOM 562 O O . GLU A 1 71 ? -25.811 13.544 22.987 1.00 72.69 71 GLU A O 1
ATOM 567 N N . TYR A 1 72 ? -25.100 14.200 25.011 1.00 74.12 72 TYR A N 1
ATOM 568 C CA . TYR A 1 72 ? -24.490 15.456 24.583 1.00 74.12 72 TYR A CA 1
ATOM 569 C C . TYR A 1 72 ? -23.380 15.216 23.552 1.00 74.12 72 TYR A C 1
ATOM 571 O O . TYR A 1 72 ? -23.346 15.883 22.522 1.00 74.12 72 TYR A O 1
ATOM 579 N N . GLN A 1 73 ? -22.524 14.210 23.768 1.00 71.94 73 GLN A N 1
ATOM 580 C CA . GLN A 1 73 ? -21.476 13.813 22.815 1.00 71.94 73 GLN A CA 1
ATOM 581 C C . GLN A 1 73 ? -22.023 13.270 21.486 1.00 71.94 73 GLN A C 1
ATOM 583 O O . GLN A 1 73 ? -21.320 13.293 20.477 1.00 71.94 73 GLN A O 1
ATOM 588 N N . LYS A 1 74 ? -23.273 12.796 21.464 1.00 76.62 74 LYS A N 1
ATOM 589 C CA . LYS A 1 74 ? -23.961 12.357 20.240 1.00 76.62 74 LYS A CA 1
ATOM 590 C C . LYS A 1 74 ? -24.692 13.499 19.536 1.00 76.62 74 LYS A C 1
ATOM 592 O O . LYS A 1 74 ? -25.107 13.314 18.394 1.00 76.62 74 LYS A O 1
ATOM 597 N N . CYS A 1 75 ? -24.870 14.649 20.188 1.00 77.69 75 CYS A N 1
ATOM 598 C CA . CYS A 1 75 ? -25.530 15.819 19.618 1.00 77.69 75 CYS A CA 1
ATOM 599 C C . CYS A 1 75 ? -24.506 16.712 18.912 1.00 77.69 75 CYS A C 1
ATOM 601 O O . CYS A 1 75 ? -23.629 17.298 19.546 1.00 77.69 75 CYS A O 1
ATOM 603 N N . ILE A 1 76 ? -24.640 16.818 17.592 1.00 80.94 76 ILE A N 1
ATOM 604 C CA . ILE A 1 76 ? -23.732 17.566 16.724 1.00 80.94 76 ILE A CA 1
ATOM 605 C C . ILE A 1 76 ? -24.476 18.772 16.157 1.00 80.94 76 ILE A C 1
ATOM 607 O O . ILE A 1 76 ? -25.552 18.631 15.569 1.00 80.94 76 ILE A O 1
ATOM 611 N N . VAL A 1 77 ? -23.879 19.955 16.287 1.00 79.94 77 VAL A N 1
ATOM 612 C CA . VAL A 1 77 ? -24.377 21.170 15.636 1.00 79.94 77 VAL A CA 1
ATOM 613 C C . VAL A 1 77 ? -23.673 21.320 14.300 1.00 79.94 77 VAL A C 1
ATOM 615 O O . VAL A 1 77 ? -22.446 21.390 14.250 1.00 79.94 77 VAL A O 1
ATOM 618 N N . CYS A 1 78 ? -24.434 21.399 13.210 1.00 82.25 78 CYS A N 1
ATOM 619 C CA . CYS A 1 78 ? -23.873 21.699 11.900 1.00 82.25 78 CYS A CA 1
ATOM 620 C C . CYS A 1 78 ? -24.613 22.858 11.249 1.00 82.25 78 CYS A C 1
ATOM 622 O O . CYS A 1 78 ? -25.809 22.779 10.981 1.00 82.25 78 CYS A O 1
ATOM 624 N N . ARG A 1 79 ? -23.870 23.930 10.977 1.00 80.50 79 ARG A N 1
ATOM 625 C CA . ARG A 1 79 ? -24.389 25.142 10.330 1.00 80.50 79 ARG A CA 1
ATOM 626 C C . ARG A 1 79 ? -23.650 25.513 9.049 1.00 80.50 79 ARG A C 1
ATOM 628 O O . ARG A 1 79 ? -24.053 26.452 8.375 1.00 80.50 79 ARG A O 1
ATOM 635 N N . ARG A 1 80 ? -22.527 24.852 8.736 1.00 80.00 80 ARG A N 1
ATOM 636 C CA . ARG A 1 80 ? -21.631 25.232 7.633 1.00 80.00 80 ARG A CA 1
ATOM 637 C C . ARG A 1 80 ? -20.887 24.033 7.057 1.00 80.00 80 ARG A C 1
ATOM 639 O O . ARG A 1 80 ? -20.545 23.085 7.765 1.00 80.00 80 ARG A O 1
ATOM 646 N N . GLY A 1 81 ? -20.563 24.133 5.773 1.00 81.94 81 GLY A N 1
ATOM 647 C CA . GLY A 1 81 ? -19.582 23.285 5.117 1.00 81.94 81 GLY A CA 1
ATOM 648 C C . GLY A 1 81 ? -18.179 23.894 5.151 1.00 81.94 81 GLY A C 1
ATOM 649 O O . GLY A 1 81 ? -18.028 25.116 5.220 1.00 81.94 81 GLY A O 1
ATOM 650 N N . VAL A 1 82 ? -17.151 23.052 5.074 1.00 78.75 82 VAL A N 1
ATOM 651 C CA . VAL A 1 82 ? -15.739 23.450 5.040 1.00 78.75 82 VAL A CA 1
ATOM 652 C C . VAL A 1 82 ? -15.003 22.771 3.884 1.00 78.75 82 VAL A C 1
ATOM 654 O O . VAL A 1 82 ? -15.255 21.613 3.559 1.00 78.75 82 VAL A O 1
ATOM 657 N N . ASN A 1 83 ? -14.068 23.495 3.271 1.00 75.56 83 ASN A N 1
ATOM 658 C CA . ASN A 1 83 ? -13.002 22.915 2.460 1.00 75.56 83 ASN A CA 1
ATOM 659 C C . ASN A 1 83 ? -11.734 22.853 3.316 1.00 75.56 83 ASN A C 1
ATOM 661 O O . ASN A 1 83 ? -11.158 23.899 3.630 1.00 75.56 83 ASN A O 1
ATOM 665 N N . GLN A 1 84 ? -11.309 21.647 3.691 1.00 69.88 84 GLN A N 1
ATOM 666 C CA . GLN A 1 84 ? -10.222 21.457 4.658 1.00 69.88 84 GLN A CA 1
ATOM 667 C C . GLN A 1 84 ? -8.870 21.922 4.115 1.00 69.88 84 GLN A C 1
ATOM 669 O O . GLN A 1 84 ? -8.099 22.556 4.830 1.00 69.88 84 GLN A O 1
ATOM 674 N N . LEU A 1 85 ? -8.611 21.687 2.826 1.00 66.31 85 LEU A N 1
ATOM 675 C CA . LEU A 1 85 ? -7.359 22.075 2.173 1.00 66.31 85 LEU A CA 1
ATOM 676 C C . LEU A 1 85 ? -7.213 23.596 2.048 1.00 66.31 85 LEU A C 1
ATOM 678 O O . LEU A 1 85 ? -6.107 24.127 2.110 1.00 66.31 85 LEU A O 1
ATOM 682 N N . GLN A 1 86 ? -8.328 24.304 1.843 1.00 64.94 86 GLN A N 1
ATOM 683 C CA . GLN A 1 86 ? -8.332 25.752 1.616 1.00 64.94 86 GLN A CA 1
ATOM 684 C C . GLN A 1 86 ? -8.702 26.572 2.859 1.00 64.94 86 GLN A C 1
ATOM 686 O O . GLN A 1 86 ? -8.591 27.798 2.820 1.00 64.94 86 GLN A O 1
ATOM 691 N N . GLY A 1 87 ? -9.164 25.932 3.938 1.00 67.56 87 GLY A N 1
ATOM 692 C CA . GLY A 1 87 ? -9.640 26.608 5.150 1.00 67.56 87 GLY A CA 1
ATOM 693 C C . GLY A 1 87 ? -10.816 27.558 4.893 1.00 67.56 87 GLY A C 1
ATOM 694 O O . GLY A 1 87 ? -10.913 28.605 5.534 1.00 67.56 87 GLY A O 1
ATOM 695 N N . LYS A 1 88 ? -11.670 27.238 3.912 1.00 72.06 88 LYS A N 1
ATOM 696 C CA . LYS A 1 88 ? -12.825 28.059 3.510 1.00 72.06 88 LYS A CA 1
ATOM 697 C C . LYS A 1 88 ? -14.124 27.464 4.025 1.00 72.06 88 LYS A C 1
ATOM 699 O O . LYS A 1 88 ? -14.286 26.249 3.990 1.00 72.06 88 LYS A O 1
ATOM 704 N N . TYR A 1 89 ? -15.061 28.327 4.402 1.00 78.00 89 TYR A N 1
ATOM 705 C CA . TYR A 1 89 ? -16.372 27.942 4.919 1.00 78.00 89 TYR A CA 1
ATOM 706 C C . TYR A 1 89 ? -17.491 28.413 3.991 1.00 78.00 89 TYR A C 1
ATOM 708 O O . TYR A 1 89 ? -17.346 29.432 3.310 1.00 78.00 89 TYR A O 1
ATOM 716 N N . THR A 1 90 ? -18.610 27.695 3.987 1.00 80.38 90 THR A N 1
ATOM 717 C CA . THR A 1 90 ? -19.856 28.172 3.375 1.00 80.38 90 THR A CA 1
ATOM 718 C C . THR A 1 90 ? -20.548 29.210 4.264 1.00 80.38 90 THR A C 1
ATOM 720 O O . THR A 1 90 ? -20.168 29.446 5.422 1.00 80.38 90 THR A O 1
ATOM 723 N N . GLU A 1 91 ? -21.590 29.826 3.709 1.00 78.06 91 GLU A N 1
ATOM 724 C CA . GLU A 1 91 ? -22.572 30.579 4.488 1.00 78.06 91 GLU A CA 1
ATOM 725 C C . GLU A 1 91 ? -23.342 29.648 5.433 1.00 78.06 91 GLU A C 1
ATOM 727 O O . GLU A 1 91 ? -23.271 28.418 5.306 1.00 78.06 91 GLU A O 1
ATOM 732 N N . GLU A 1 92 ? -23.985 30.252 6.431 1.00 80.69 92 GLU A N 1
ATOM 733 C CA . GLU A 1 92 ? -24.786 29.517 7.404 1.00 80.69 92 GLU A CA 1
ATOM 734 C C . GLU A 1 92 ? -26.061 29.003 6.761 1.00 80.69 92 GLU A C 1
ATOM 736 O O . GLU A 1 92 ? -26.709 29.718 6.000 1.00 80.69 92 GLU A O 1
ATOM 741 N N . PHE A 1 93 ? -26.418 27.769 7.089 1.00 80.56 93 PHE A N 1
ATOM 742 C CA . PHE A 1 93 ? -27.706 27.193 6.744 1.00 80.56 93 PHE A CA 1
ATOM 743 C C . PHE A 1 93 ? -28.311 26.515 7.971 1.00 80.56 93 PHE A C 1
ATOM 745 O O . PHE A 1 93 ? -27.599 26.060 8.873 1.00 80.56 93 PHE A O 1
ATOM 752 N N . LEU A 1 94 ? -29.639 26.451 7.998 1.00 78.94 94 LEU A N 1
ATOM 753 C CA . LEU A 1 94 ? -30.382 25.737 9.024 1.00 78.94 94 LEU A CA 1
ATOM 754 C C . LEU A 1 94 ? -30.479 24.265 8.629 1.00 78.94 94 LEU A C 1
ATOM 756 O O . LEU A 1 94 ? -30.951 23.932 7.546 1.00 78.94 94 LEU A O 1
ATOM 760 N N . TRP A 1 95 ? -30.009 23.376 9.506 1.00 79.56 95 TRP A N 1
ATOM 761 C CA . TRP A 1 95 ? -29.981 21.937 9.232 1.00 79.56 95 TRP A CA 1
ATOM 762 C C . TRP A 1 95 ? -31.365 21.376 8.867 1.00 79.56 95 TRP A C 1
ATOM 764 O O . TRP A 1 95 ? -31.483 20.587 7.935 1.00 79.56 95 TRP A O 1
ATOM 774 N N . GLU A 1 96 ? -32.407 21.832 9.562 1.00 79.06 96 GLU A N 1
ATOM 775 C CA . GLU A 1 96 ? -33.797 21.387 9.384 1.00 79.06 96 GLU A CA 1
ATOM 776 C C . GLU A 1 96 ? -34.389 21.778 8.020 1.00 79.06 96 GLU A C 1
ATOM 778 O O . GLU A 1 96 ? -35.221 21.050 7.481 1.00 79.06 96 GLU A O 1
ATOM 783 N N . ASP A 1 97 ? -33.907 22.867 7.416 1.00 77.19 97 ASP A N 1
ATOM 784 C CA . ASP A 1 97 ? -34.353 23.305 6.088 1.00 77.19 97 ASP A CA 1
ATOM 785 C C . ASP A 1 97 ? -33.692 22.500 4.963 1.00 77.19 97 ASP A C 1
ATOM 787 O O . ASP A 1 97 ? -34.275 22.311 3.892 1.00 77.19 97 ASP A O 1
ATOM 791 N N . VAL A 1 98 ? -32.464 22.027 5.200 1.00 75.38 98 VAL A N 1
ATOM 792 C CA . VAL A 1 98 ? -31.624 21.389 4.175 1.00 75.38 98 VAL A CA 1
ATOM 793 C C . VAL A 1 98 ? -31.695 19.862 4.234 1.00 75.38 98 VAL A C 1
ATOM 795 O O . VAL A 1 98 ? -31.483 19.203 3.215 1.00 75.38 98 VAL A O 1
ATOM 798 N N . TYR A 1 99 ? -32.016 19.280 5.393 1.00 77.75 99 TYR A N 1
ATOM 799 C CA . TYR A 1 99 ? -32.097 17.833 5.570 1.00 77.75 99 TYR A CA 1
ATOM 800 C C . TYR A 1 99 ? -33.447 17.388 6.140 1.00 77.75 99 TYR A C 1
ATOM 802 O O . TYR A 1 99 ? -33.719 17.556 7.327 1.00 77.75 99 TYR A O 1
ATOM 810 N N . LYS A 1 100 ? -34.265 16.741 5.297 1.00 76.81 100 LYS A N 1
ATOM 811 C CA . LYS A 1 100 ? -35.602 16.236 5.666 1.00 76.81 100 LYS A CA 1
ATOM 812 C C . LYS A 1 100 ? -35.657 14.727 5.944 1.00 76.81 100 LYS A C 1
ATOM 814 O O . LYS A 1 100 ? -36.732 14.189 6.185 1.00 76.81 100 LYS A O 1
ATOM 819 N N . GLY A 1 101 ? -34.509 14.044 5.961 1.00 72.75 101 GLY A N 1
ATOM 820 C CA . GLY A 1 101 ? -34.419 12.612 6.282 1.00 72.75 101 GLY A CA 1
ATOM 821 C C . GLY A 1 101 ? -34.534 11.657 5.089 1.00 72.75 101 GLY A C 1
ATOM 822 O O . GLY A 1 101 ? -34.426 10.449 5.277 1.00 72.75 101 GLY A O 1
ATOM 823 N N . ASP A 1 102 ? -34.718 12.171 3.874 1.00 79.25 102 ASP A N 1
ATOM 824 C CA . ASP A 1 102 ? -34.770 11.400 2.629 1.00 79.25 102 ASP A CA 1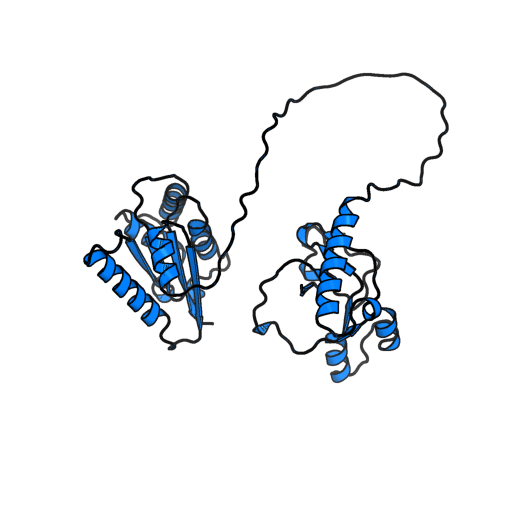
ATOM 825 C C . ASP A 1 102 ? -33.419 11.378 1.885 1.00 79.25 102 ASP A C 1
ATOM 827 O O . ASP A 1 102 ? -32.541 12.221 2.100 1.00 79.25 102 ASP A O 1
ATOM 831 N N . GLU A 1 103 ? -33.243 10.407 0.983 1.00 72.38 103 GLU A N 1
ATOM 832 C CA . GLU A 1 103 ? -32.017 10.278 0.181 1.00 72.38 103 GLU A CA 1
ATOM 833 C C . GLU A 1 103 ? -31.786 11.494 -0.731 1.00 72.38 103 GLU A C 1
ATOM 835 O O . GLU A 1 103 ? -30.642 11.920 -0.902 1.00 72.38 103 GLU A O 1
ATOM 840 N N . ALA A 1 104 ? -32.847 12.111 -1.266 1.00 75.56 104 ALA A N 1
ATOM 841 C CA . ALA A 1 104 ? -32.725 13.281 -2.136 1.00 75.56 104 ALA A CA 1
ATOM 842 C C . ALA A 1 104 ? -32.199 14.510 -1.372 1.00 75.56 104 ALA A C 1
ATOM 844 O O . ALA A 1 104 ? -31.344 15.236 -1.887 1.00 75.56 104 ALA A O 1
ATOM 845 N N . SER A 1 105 ? -32.604 14.690 -0.112 1.00 76.00 105 SER A N 1
ATOM 846 C CA . SER A 1 105 ? -32.045 15.705 0.790 1.00 76.00 105 SER A CA 1
ATOM 847 C C . SER A 1 105 ? -30.529 15.571 0.977 1.00 76.00 105 SER A C 1
ATOM 849 O O . SER A 1 105 ? -29.830 16.582 1.056 1.00 76.00 105 SER A O 1
ATOM 851 N N . VAL A 1 106 ? -29.978 14.349 0.992 1.00 75.06 106 VAL A N 1
ATOM 852 C CA . VAL A 1 106 ? -28.517 14.142 1.082 1.00 75.06 106 VAL A CA 1
ATOM 853 C C . VAL A 1 106 ? -27.812 14.668 -0.169 1.00 75.06 106 VAL A C 1
ATOM 855 O O . VAL A 1 106 ? -26.786 15.344 -0.063 1.00 75.06 106 VAL A O 1
ATOM 858 N N . TYR A 1 107 ? -28.354 14.398 -1.359 1.00 77.31 107 TYR A N 1
ATOM 859 C CA . TYR A 1 107 ? -27.781 14.898 -2.613 1.00 77.31 107 TYR A CA 1
ATOM 860 C C . TYR A 1 107 ? -27.869 16.425 -2.717 1.00 77.31 107 TYR A C 1
ATOM 862 O O . TYR A 1 107 ? -26.869 17.064 -3.057 1.00 77.31 107 TYR A O 1
ATOM 870 N N . ASN A 1 108 ? -29.007 17.008 -2.329 1.00 79.25 108 ASN A N 1
ATOM 871 C CA . ASN A 1 108 ? -29.201 18.460 -2.280 1.00 79.25 108 ASN A CA 1
ATOM 872 C C . ASN A 1 108 ? -28.210 19.131 -1.320 1.00 79.25 108 ASN A C 1
ATOM 874 O O . ASN A 1 108 ? -27.610 20.152 -1.651 1.00 79.25 108 ASN A O 1
ATOM 878 N N . LEU A 1 109 ? -27.958 18.520 -0.159 1.00 78.69 109 LEU A N 1
ATOM 879 C CA . LEU A 1 109 ? -26.957 18.987 0.799 1.00 78.69 109 LEU A CA 1
ATOM 880 C C . LEU A 1 109 ? -25.534 18.935 0.213 1.00 78.69 109 LEU A C 1
ATOM 882 O O . LEU A 1 109 ? -24.751 19.869 0.395 1.00 78.69 109 LEU A O 1
ATOM 886 N N . ILE A 1 110 ? -25.183 17.878 -0.532 1.00 77.75 110 ILE A N 1
ATOM 887 C CA . ILE A 1 110 ? -23.874 17.775 -1.208 1.00 77.75 110 ILE A CA 1
ATOM 888 C C . ILE A 1 110 ? -23.716 18.901 -2.230 1.00 77.75 110 ILE A C 1
ATOM 890 O O . ILE A 1 110 ? -22.647 19.516 -2.319 1.00 77.75 110 ILE A O 1
ATOM 894 N N . GLU A 1 111 ? -24.760 19.160 -3.009 1.00 79.81 111 GLU A N 1
ATOM 895 C CA . GLU A 1 111 ? -24.758 20.206 -4.022 1.00 79.81 111 GLU A CA 1
ATOM 896 C C . GLU A 1 111 ? -24.676 21.602 -3.400 1.00 79.81 111 GLU A C 1
ATOM 898 O O . GLU A 1 111 ? -23.832 22.399 -3.816 1.00 79.81 111 GLU A O 1
ATOM 903 N N . LEU A 1 112 ? -25.455 21.869 -2.349 1.00 81.31 112 LEU A N 1
ATOM 904 C CA . LEU A 1 112 ? -25.442 23.130 -1.610 1.00 81.31 112 LEU A CA 1
ATOM 905 C C . LEU A 1 112 ? -24.040 23.457 -1.083 1.00 81.31 112 LEU A C 1
ATOM 907 O O . LEU A 1 112 ? -23.545 24.569 -1.272 1.00 81.31 112 LEU A O 1
ATOM 911 N N . ILE A 1 113 ? -23.341 22.474 -0.508 1.00 79.88 113 ILE A N 1
ATOM 912 C CA . ILE A 1 113 ? -21.973 22.671 -0.010 1.00 79.88 113 ILE A CA 1
ATOM 913 C C . ILE A 1 113 ? -20.986 22.891 -1.155 1.00 79.88 113 ILE A C 1
ATOM 915 O O . ILE A 1 113 ? -20.167 23.812 -1.099 1.00 79.88 113 ILE A O 1
ATOM 919 N N . LYS A 1 114 ? -21.054 22.080 -2.218 1.00 79.00 114 LYS A N 1
ATOM 920 C CA . LYS A 1 114 ? -20.170 22.239 -3.386 1.00 79.00 114 LYS A CA 1
ATOM 921 C C . LYS A 1 114 ? -20.359 23.601 -4.052 1.00 79.00 114 LYS A C 1
ATOM 923 O O . LYS A 1 114 ? -19.374 24.213 -4.468 1.00 79.00 114 LYS A O 1
ATOM 928 N N . THR A 1 115 ? -21.594 24.079 -4.144 1.00 80.94 115 THR A N 1
ATOM 929 C CA . THR A 1 115 ? -21.936 25.380 -4.727 1.00 80.94 115 THR A CA 1
ATOM 930 C C . THR A 1 115 ? -21.523 26.519 -3.800 1.00 80.94 115 THR A C 1
ATOM 932 O O . THR A 1 115 ? -20.812 27.420 -4.241 1.00 80.94 115 THR A O 1
ATOM 935 N N . GLY A 1 116 ? -21.820 26.436 -2.500 1.00 77.69 116 GLY A N 1
ATOM 936 C CA . GLY A 1 116 ? -21.399 27.429 -1.506 1.00 77.69 116 GLY A CA 1
ATOM 937 C C . GLY A 1 116 ? -19.878 27.608 -1.438 1.00 77.69 116 GLY A C 1
ATOM 938 O O . GLY A 1 116 ? -19.379 28.736 -1.419 1.00 77.69 116 GLY A O 1
ATOM 939 N N . LEU A 1 117 ? -19.111 26.512 -1.503 1.00 72.69 117 LEU A N 1
ATOM 940 C CA . LEU A 1 117 ? -17.642 26.560 -1.523 1.00 72.69 117 LEU A CA 1
ATOM 941 C C . LEU A 1 117 ? -17.079 27.128 -2.841 1.00 72.69 117 LEU A C 1
ATOM 943 O O . LEU A 1 117 ? -16.014 27.751 -2.837 1.00 72.69 117 LEU A O 1
ATOM 947 N N . LYS A 1 118 ? -17.787 26.965 -3.970 1.00 71.62 118 LYS A N 1
ATOM 948 C CA . LYS A 1 118 ? -17.440 27.621 -5.245 1.00 71.62 118 LYS A CA 1
ATOM 949 C C . LYS A 1 118 ? -17.729 29.120 -5.199 1.00 71.62 118 LYS A C 1
ATOM 951 O O . LYS A 1 118 ? -16.888 29.895 -5.645 1.00 71.62 118 LYS A O 1
ATOM 956 N N . THR A 1 119 ? -18.853 29.548 -4.628 1.00 61.56 119 THR A N 1
ATOM 957 C CA . THR A 1 119 ? -19.204 30.974 -4.488 1.00 61.56 119 THR A CA 1
ATOM 958 C C . THR A 1 119 ? -18.237 31.701 -3.547 1.00 61.56 119 THR A C 1
ATOM 960 O O . THR A 1 119 ? -17.827 32.828 -3.828 1.00 61.56 119 THR A O 1
ATOM 963 N N . ALA A 1 120 ? -17.717 31.010 -2.526 1.00 56.38 120 ALA A N 1
ATOM 964 C CA . ALA A 1 120 ? -16.611 31.482 -1.685 1.00 56.38 120 ALA A CA 1
ATOM 965 C C . ALA A 1 120 ? -15.258 31.659 -2.432 1.00 56.38 120 ALA A C 1
ATOM 967 O O . ALA A 1 120 ? -14.280 32.145 -1.850 1.00 56.38 120 ALA A O 1
ATOM 968 N N . LYS A 1 121 ? -15.145 31.304 -3.728 1.00 49.72 121 LYS A N 1
ATOM 969 C CA . LYS A 1 121 ? -14.037 31.766 -4.596 1.00 49.72 121 LYS A CA 1
ATOM 970 C C . LYS A 1 121 ? -14.185 33.228 -5.031 1.00 49.72 121 LYS A C 1
ATOM 972 O O . LYS A 1 121 ? -13.175 33.806 -5.417 1.00 49.72 121 LYS A O 1
ATOM 977 N N . LYS A 1 122 ? -15.390 33.814 -5.000 1.00 41.47 122 LYS A N 1
ATOM 978 C CA . LYS A 1 122 ? -15.693 35.087 -5.680 1.00 41.47 122 LYS A CA 1
ATOM 979 C C . LYS A 1 122 ? -15.802 36.319 -4.771 1.00 41.47 122 LYS A C 1
ATOM 981 O O . LYS A 1 122 ? -15.992 37.413 -5.288 1.00 41.47 122 LYS A O 1
ATOM 986 N N . ARG A 1 123 ? -15.616 36.212 -3.451 1.00 40.34 123 ARG A N 1
ATOM 987 C CA . ARG A 1 123 ? -15.463 37.413 -2.609 1.00 40.34 123 ARG A CA 1
ATOM 988 C C . ARG A 1 123 ? -14.009 37.896 -2.648 1.00 40.34 123 ARG A C 1
ATOM 990 O O . ARG A 1 123 ? -13.195 37.525 -1.808 1.00 40.34 123 ARG A O 1
ATOM 997 N N . LYS A 1 124 ? -13.692 38.728 -3.651 1.00 34.50 124 LYS A N 1
ATOM 998 C CA . LYS A 1 124 ? -12.792 39.870 -3.423 1.00 34.50 124 LYS A CA 1
ATOM 999 C C . LYS A 1 124 ? -13.468 40.685 -2.317 1.00 34.50 124 LYS A C 1
ATOM 1001 O O . LYS A 1 124 ? -14.676 40.895 -2.405 1.00 34.50 124 LYS A O 1
ATOM 1006 N N . ALA A 1 125 ? -12.732 41.036 -1.269 1.00 33.72 125 ALA A N 1
ATOM 1007 C CA . ALA A 1 125 ? -13.247 41.904 -0.222 1.00 33.72 125 ALA A CA 1
ATOM 1008 C C . ALA A 1 125 ? -13.848 43.157 -0.879 1.00 33.72 125 ALA A C 1
ATOM 1010 O O . ALA A 1 125 ? -13.155 43.839 -1.635 1.00 33.72 125 ALA A O 1
ATOM 1011 N N . ALA A 1 126 ? -15.142 43.388 -0.664 1.00 31.55 126 ALA A N 1
ATOM 1012 C CA . ALA A 1 126 ? -15.688 44.725 -0.777 1.00 31.55 126 ALA A CA 1
ATOM 1013 C C . ALA A 1 126 ? -15.125 45.466 0.435 1.00 31.55 126 ALA A C 1
ATOM 1015 O O . ALA A 1 126 ? -15.504 45.187 1.571 1.00 31.55 126 ALA A O 1
ATOM 1016 N N . ASP A 1 127 ? -14.102 46.269 0.176 1.00 33.16 127 ASP A N 1
ATOM 1017 C CA . ASP A 1 127 ? -13.565 47.238 1.115 1.00 33.16 127 ASP A CA 1
ATOM 1018 C C . ASP A 1 127 ? -14.565 48.402 1.161 1.00 33.16 127 ASP A C 1
ATOM 1020 O O . ASP A 1 127 ? -14.444 49.374 0.420 1.00 33.16 127 ASP A O 1
ATOM 1024 N N . ASP A 1 128 ? -15.637 48.240 1.941 1.00 39.00 128 ASP A N 1
ATOM 1025 C CA . ASP A 1 128 ? -16.504 49.354 2.330 1.00 39.00 128 ASP A CA 1
ATOM 1026 C C . ASP A 1 128 ? -15.741 50.176 3.369 1.00 39.00 128 ASP A C 1
ATOM 1028 O O . ASP A 1 128 ? -15.818 49.926 4.574 1.00 39.00 128 ASP A O 1
ATOM 1032 N N . GLY A 1 129 ? -14.939 51.126 2.889 1.00 36.56 129 GLY A N 1
ATOM 1033 C CA . GLY A 1 129 ? -14.139 51.956 3.779 1.00 36.56 129 GLY A CA 1
ATOM 1034 C C . GLY A 1 129 ? -13.134 52.885 3.112 1.00 36.56 129 GLY A C 1
ATOM 1035 O O . GLY A 1 129 ? -12.016 52.980 3.606 1.00 36.56 129 GLY A O 1
ATOM 1036 N N . TYR A 1 130 ? -13.485 53.600 2.038 1.00 30.98 130 TYR A N 1
ATOM 1037 C CA . TYR A 1 130 ? -12.675 54.759 1.641 1.00 30.98 130 TYR A CA 1
ATOM 1038 C C . TYR A 1 130 ? -13.511 55.853 0.971 1.00 30.98 130 TYR A C 1
ATOM 1040 O O . TYR A 1 130 ? -14.070 55.667 -0.108 1.00 30.98 130 TYR A O 1
ATOM 1048 N N . VAL A 1 131 ? -13.613 56.993 1.654 1.00 31.12 131 VAL A N 1
ATOM 1049 C CA . VAL A 1 131 ? -14.227 58.225 1.152 1.00 31.12 131 VAL A CA 1
ATOM 1050 C C . VAL A 1 131 ? -13.218 58.905 0.227 1.00 31.12 131 VAL A C 1
ATOM 1052 O O . VAL A 1 131 ? -12.087 59.166 0.629 1.00 31.12 131 VAL A O 1
ATOM 1055 N N . ASP A 1 132 ? -13.628 59.165 -1.013 1.00 27.81 132 ASP A N 1
ATOM 1056 C CA . ASP A 1 132 ? -12.848 59.888 -2.018 1.00 27.81 132 ASP A CA 1
ATOM 1057 C C . ASP A 1 132 ? -12.778 61.378 -1.646 1.00 27.81 132 ASP A C 1
ATOM 1059 O O . ASP A 1 132 ? -13.750 62.115 -1.802 1.00 27.81 132 ASP A O 1
ATOM 1063 N N . THR A 1 133 ? -11.627 61.830 -1.153 1.00 28.55 133 THR A N 1
ATOM 1064 C CA . THR A 1 133 ? -11.229 63.241 -1.231 1.00 28.55 133 THR A CA 1
ATOM 1065 C C . THR A 1 133 ? -10.012 63.331 -2.135 1.00 28.55 133 THR A C 1
ATOM 1067 O O . THR A 1 133 ? -8.880 63.107 -1.706 1.00 28.55 133 THR A O 1
ATOM 1070 N N . LYS A 1 134 ? -10.271 63.624 -3.412 1.00 30.77 134 LYS A N 1
ATOM 1071 C CA . LYS A 1 134 ? -9.265 64.057 -4.379 1.00 30.77 134 LYS A CA 1
ATOM 1072 C C . LYS A 1 134 ? -8.763 65.447 -4.013 1.00 30.77 134 LYS A C 1
ATOM 1074 O O . LYS A 1 134 ? -9.542 66.386 -4.080 1.00 30.77 134 LYS A O 1
ATOM 1079 N N . ASP A 1 135 ? -7.465 65.555 -3.775 1.00 28.97 135 ASP A N 1
ATOM 1080 C CA . ASP A 1 135 ? -6.659 66.699 -4.197 1.00 28.97 135 ASP A CA 1
ATOM 1081 C C . ASP A 1 135 ? -5.258 66.194 -4.571 1.00 28.97 135 ASP A C 1
ATOM 1083 O O . ASP A 1 135 ? -4.770 65.201 -4.027 1.00 28.97 135 ASP A O 1
ATOM 1087 N N . GLY A 1 136 ? -4.696 66.787 -5.624 1.00 32.19 136 GLY A N 1
ATOM 1088 C CA . GLY A 1 136 ? -3.610 66.227 -6.430 1.00 32.19 136 GLY A CA 1
ATOM 1089 C C . GLY A 1 136 ? -2.223 66.226 -5.787 1.00 32.19 136 GLY A C 1
ATOM 1090 O O . GLY A 1 136 ? -1.962 66.981 -4.864 1.00 32.19 136 GLY A O 1
ATOM 1091 N N . ASP A 1 137 ? -1.327 65.381 -6.305 1.00 29.56 137 ASP A N 1
ATOM 1092 C CA . ASP A 1 137 ? -0.125 65.836 -7.021 1.00 29.56 137 ASP A CA 1
ATOM 1093 C C . ASP A 1 137 ? 0.677 64.657 -7.610 1.00 29.56 137 ASP A C 1
ATOM 1095 O O . ASP A 1 137 ? 0.558 63.503 -7.193 1.00 29.56 137 ASP A O 1
ATOM 1099 N N . GLU A 1 138 ? 1.486 64.969 -8.620 1.00 37.09 138 GLU A N 1
ATOM 1100 C CA . GLU A 1 138 ? 2.344 64.068 -9.393 1.00 37.09 138 GLU A CA 1
ATOM 1101 C C . GLU A 1 138 ? 3.404 63.306 -8.570 1.00 37.09 138 GLU A C 1
ATOM 1103 O O . GLU A 1 138 ? 4.073 63.876 -7.707 1.00 37.09 138 GLU A O 1
ATOM 1108 N N . LYS A 1 139 ? 3.671 62.041 -8.952 1.00 28.16 139 LYS A N 1
ATOM 1109 C CA . LYS A 1 139 ? 5.029 61.487 -9.192 1.00 28.16 139 LYS A CA 1
ATOM 1110 C C . LYS A 1 139 ? 4.991 60.030 -9.684 1.00 28.16 139 LYS A C 1
ATOM 1112 O O . LYS A 1 139 ? 4.448 59.148 -9.027 1.00 28.16 139 LYS A O 1
ATOM 1117 N N . ALA A 1 140 ? 5.670 59.759 -10.800 1.00 37.09 140 ALA A N 1
ATOM 1118 C CA . ALA A 1 140 ? 6.242 58.443 -11.136 1.00 37.09 140 ALA A CA 1
ATOM 1119 C C . ALA A 1 140 ? 7.728 58.441 -10.697 1.00 37.09 140 ALA A C 1
ATOM 1121 O O . ALA A 1 140 ? 8.315 59.528 -10.730 1.00 37.09 140 ALA A O 1
ATOM 1122 N N . PRO A 1 141 ? 8.374 57.312 -10.292 1.00 38.97 141 PRO A N 1
ATOM 1123 C CA . PRO A 1 141 ? 8.882 56.325 -11.272 1.00 38.97 141 PRO A CA 1
ATOM 1124 C C . PRO A 1 141 ? 9.124 54.845 -10.805 1.00 38.97 141 PRO A C 1
ATOM 1126 O O . PRO A 1 141 ? 9.455 54.560 -9.664 1.00 38.97 141 PRO A O 1
ATOM 1129 N N . ILE A 1 142 ? 9.004 53.916 -11.772 1.00 33.84 142 ILE A N 1
ATOM 1130 C CA . ILE A 1 142 ? 9.847 52.748 -12.185 1.00 33.84 142 ILE A CA 1
ATOM 1131 C C . ILE A 1 142 ? 10.543 51.809 -11.153 1.00 33.84 142 ILE A C 1
ATOM 1133 O O . ILE A 1 142 ? 11.343 52.245 -10.336 1.00 33.84 142 ILE A O 1
ATOM 1137 N N . THR A 1 143 ? 10.398 50.475 -11.347 1.00 26.25 143 THR A N 1
ATOM 1138 C CA . THR A 1 143 ? 11.445 49.411 -11.567 1.00 26.25 143 THR A CA 1
ATOM 1139 C C . THR A 1 143 ? 10.793 47.991 -11.554 1.00 26.25 143 THR A C 1
ATOM 1141 O O . THR A 1 143 ? 9.590 47.891 -11.343 1.00 26.25 143 THR A O 1
ATOM 1144 N N . PRO A 1 144 ? 11.486 46.860 -11.830 1.00 32.62 144 PRO A N 1
ATOM 1145 C CA . PRO A 1 144 ? 11.901 46.339 -13.136 1.00 32.62 144 PRO A CA 1
ATOM 1146 C C . PRO A 1 144 ? 11.319 44.933 -13.472 1.00 32.62 144 PRO A C 1
ATOM 1148 O O . PRO A 1 144 ? 10.857 44.176 -12.623 1.00 32.62 144 PRO A O 1
ATOM 1151 N N . ARG A 1 145 ? 11.381 44.552 -14.757 1.00 35.19 145 ARG A N 1
ATOM 1152 C CA . ARG A 1 145 ? 10.916 43.266 -15.326 1.00 35.19 145 ARG A CA 1
ATOM 1153 C C . ARG A 1 145 ? 11.618 42.027 -14.739 1.00 35.19 145 ARG A C 1
ATOM 1155 O O . ARG A 1 145 ? 12.842 41.943 -14.779 1.00 35.19 145 ARG A O 1
ATOM 1162 N N . LYS A 1 146 ? 10.845 40.964 -14.461 1.00 31.41 146 LYS A N 1
ATOM 1163 C CA . LYS A 1 146 ? 11.308 39.563 -14.559 1.00 31.41 146 LYS A CA 1
ATOM 1164 C C . LYS A 1 146 ? 10.331 38.741 -15.407 1.00 31.41 146 LYS A C 1
ATOM 1166 O O . LYS A 1 146 ? 9.183 38.531 -15.036 1.00 31.41 146 LYS A O 1
ATOM 1171 N N . LYS A 1 147 ? 10.802 38.322 -16.587 1.00 40.81 147 LYS A N 1
ATOM 1172 C CA . LYS A 1 147 ? 10.105 37.433 -17.530 1.00 40.81 147 LYS A CA 1
ATOM 1173 C C . LYS A 1 147 ? 9.813 36.093 -16.851 1.00 40.81 147 LYS A C 1
ATOM 1175 O O . LYS A 1 147 ? 10.755 35.445 -16.399 1.00 40.81 147 LYS A O 1
ATOM 1180 N N . GLN A 1 148 ? 8.565 35.628 -16.878 1.00 33.56 148 GLN A N 1
ATOM 1181 C CA . GLN A 1 148 ? 8.285 34.210 -16.675 1.00 33.56 148 GLN A CA 1
ATOM 1182 C C . GLN A 1 148 ? 7.335 33.683 -17.748 1.00 33.56 148 GLN A C 1
ATOM 1184 O O . GLN A 1 148 ? 6.272 34.229 -18.026 1.00 33.56 148 GLN A O 1
ATOM 1189 N N . ARG A 1 149 ? 7.856 32.650 -18.403 1.00 32.03 149 ARG A N 1
ATOM 1190 C CA . ARG A 1 149 ? 7.382 31.949 -19.587 1.00 32.03 149 ARG A CA 1
ATOM 1191 C C . ARG A 1 149 ? 6.096 31.190 -19.262 1.00 32.03 149 ARG A C 1
ATOM 1193 O O . ARG A 1 149 ? 6.035 30.471 -18.270 1.00 32.03 149 ARG A O 1
ATOM 1200 N N . THR A 1 150 ? 5.107 31.318 -20.133 1.00 32.88 150 THR A N 1
ATOM 1201 C CA . THR A 1 150 ? 3.936 30.449 -20.226 1.00 32.88 150 THR A CA 1
ATOM 1202 C C . THR A 1 150 ? 4.373 29.007 -20.497 1.00 32.88 150 THR A C 1
ATOM 1204 O O . THR A 1 150 ? 5.129 28.760 -21.426 1.00 32.88 150 THR A O 1
ATOM 1207 N N . THR A 1 151 ? 3.919 28.050 -19.689 1.00 29.44 151 THR A N 1
ATOM 1208 C CA . THR A 1 151 ? 3.573 26.683 -20.129 1.00 29.44 151 THR A CA 1
ATOM 1209 C C . THR A 1 151 ? 2.665 26.064 -19.068 1.00 29.44 151 THR A C 1
ATOM 1211 O O . THR A 1 151 ? 2.992 26.035 -17.885 1.00 29.44 151 THR A O 1
ATOM 1214 N N . ALA A 1 152 ? 1.475 25.654 -19.498 1.00 36.31 152 ALA A N 1
ATOM 1215 C CA . ALA A 1 152 ? 0.460 25.024 -18.674 1.00 36.31 152 ALA A CA 1
ATOM 1216 C C . ALA A 1 152 ? 0.940 23.650 -18.180 1.00 36.31 152 ALA A C 1
ATOM 1218 O O . ALA A 1 152 ? 1.299 22.794 -18.983 1.00 36.31 152 ALA A O 1
ATOM 1219 N N . LEU A 1 153 ? 0.912 23.438 -16.864 1.00 26.92 153 LEU A N 1
ATOM 1220 C CA . LEU A 1 153 ? 1.046 22.122 -16.246 1.00 26.92 153 LEU A CA 1
ATOM 1221 C C . LEU A 1 153 ? -0.361 21.574 -16.000 1.00 26.92 153 LEU A C 1
ATOM 1223 O O . LEU A 1 153 ? -1.042 21.934 -15.039 1.00 26.92 153 LEU A O 1
ATOM 1227 N N . THR A 1 154 ? -0.803 20.722 -16.918 1.00 29.78 154 THR A N 1
ATOM 1228 C CA . THR A 1 154 ? -1.923 19.804 -16.731 1.00 29.78 154 THR A CA 1
ATOM 1229 C C . THR A 1 154 ? -1.620 18.870 -15.560 1.00 29.78 154 THR A C 1
ATOM 1231 O O . THR A 1 154 ? -0.572 18.233 -15.493 1.00 29.78 154 THR A O 1
ATOM 1234 N N . THR A 1 155 ? -2.541 18.805 -14.605 1.00 32.78 155 THR A N 1
ATOM 1235 C CA . THR A 1 155 ? -2.465 17.924 -13.435 1.00 32.78 155 THR A CA 1
ATOM 1236 C C . THR A 1 155 ? -2.833 16.497 -13.866 1.00 32.78 155 THR A C 1
ATOM 1238 O O . THR A 1 155 ? -3.948 16.309 -14.361 1.00 32.78 155 THR A O 1
ATOM 1241 N N . PRO A 1 156 ? -1.975 15.470 -13.707 1.00 32.44 156 PRO A N 1
ATOM 1242 C CA . PRO A 1 156 ? -2.391 14.101 -13.978 1.00 32.44 156 PRO A CA 1
ATOM 1243 C C . PRO A 1 156 ? -3.282 13.598 -12.832 1.00 32.44 156 PRO A C 1
ATOM 1245 O O . PRO A 1 156 ? -2.846 13.442 -11.693 1.00 32.44 156 PRO A O 1
ATOM 1248 N N . GLN A 1 157 ? -4.558 13.364 -13.143 1.00 33.03 157 GLN A N 1
ATOM 1249 C CA . GLN A 1 157 ? -5.511 12.686 -12.267 1.00 33.03 157 GLN A CA 1
ATOM 1250 C C . GLN A 1 157 ? -5.154 11.196 -12.176 1.00 33.03 157 GLN A C 1
ATOM 1252 O O . GLN A 1 157 ? -5.367 10.442 -13.125 1.00 33.03 157 GLN A O 1
ATOM 1257 N N . SER A 1 158 ? -4.649 10.756 -11.023 1.00 33.84 158 SER A N 1
ATOM 1258 C CA . SER A 1 158 ? -4.537 9.330 -10.709 1.00 33.84 158 SER A CA 1
ATOM 1259 C C . SER A 1 158 ? -5.924 8.780 -10.358 1.00 33.84 158 SER A C 1
ATOM 1261 O O . SER A 1 158 ? -6.469 9.042 -9.285 1.00 33.84 158 SER A O 1
ATOM 1263 N N . LYS A 1 159 ? -6.532 8.051 -11.298 1.00 35.97 159 LYS A N 1
ATOM 1264 C CA . LYS A 1 159 ? -7.741 7.251 -11.066 1.00 35.97 159 LYS A CA 1
ATOM 1265 C C . LYS A 1 159 ? -7.334 5.977 -10.317 1.00 35.97 159 LYS A C 1
ATOM 1267 O O . LYS A 1 159 ? -6.861 5.032 -10.938 1.00 35.97 159 LYS A O 1
ATOM 1272 N N . ARG A 1 160 ? -7.530 5.925 -8.996 1.00 38.69 160 ARG A N 1
ATOM 1273 C CA . ARG A 1 160 ? -7.392 4.677 -8.225 1.00 38.69 160 ARG A CA 1
ATOM 1274 C C . ARG A 1 160 ? -8.645 3.817 -8.414 1.00 38.69 160 ARG A C 1
ATOM 1276 O O . ARG A 1 160 ? -9.707 4.157 -7.901 1.00 38.69 160 ARG A O 1
ATOM 1283 N N . LYS A 1 161 ? -8.520 2.714 -9.158 1.00 34.66 161 LYS A N 1
ATOM 1284 C CA . LYS A 1 161 ? -9.508 1.626 -9.179 1.00 34.66 161 LYS A CA 1
ATOM 1285 C C . LYS A 1 161 ? -9.242 0.725 -7.970 1.00 34.66 161 LYS A C 1
ATOM 1287 O O . LYS A 1 161 ? -8.156 0.169 -7.856 1.00 34.66 161 LYS A O 1
ATOM 1292 N N . ILE A 1 162 ? -10.217 0.604 -7.075 1.00 40.88 162 ILE A N 1
ATOM 1293 C CA . ILE A 1 162 ? -10.240 -0.408 -6.013 1.00 40.88 162 ILE A CA 1
ATOM 1294 C C . ILE A 1 162 ? -11.259 -1.465 -6.432 1.00 40.88 162 ILE A C 1
ATOM 1296 O O . ILE A 1 162 ? -12.320 -1.121 -6.947 1.00 40.88 162 ILE A O 1
ATOM 1300 N N . PHE A 1 163 ? -10.897 -2.724 -6.177 1.00 49.12 163 PHE A N 1
ATOM 1301 C CA . PHE A 1 163 ? -11.569 -3.962 -6.565 1.00 49.12 163 PHE A CA 1
ATOM 1302 C C . PHE A 1 163 ? -11.536 -4.271 -8.058 1.00 49.12 163 PHE A C 1
ATOM 1304 O O . PHE A 1 163 ? -12.125 -3.568 -8.863 1.00 49.12 163 PHE A O 1
ATOM 1311 N N . THR A 1 164 ? -10.909 -5.385 -8.425 1.00 33.75 164 THR A N 1
ATOM 1312 C CA . THR A 1 164 ? -11.435 -6.258 -9.482 1.00 33.75 164 THR A CA 1
ATOM 1313 C C . THR A 1 164 ? -10.785 -7.639 -9.344 1.00 33.75 164 THR A C 1
ATOM 1315 O O . THR A 1 164 ? -9.615 -7.749 -8.999 1.00 33.75 164 THR A O 1
ATOM 1318 N N . THR A 1 165 ? -11.609 -8.668 -9.504 1.00 36.84 165 THR A N 1
ATOM 1319 C CA . THR A 1 165 ? -11.380 -10.072 -9.907 1.00 36.84 165 THR A CA 1
ATOM 1320 C C . THR A 1 165 ? -9.964 -10.546 -10.321 1.00 36.84 165 THR A C 1
ATOM 1322 O O . THR A 1 165 ? -9.131 -9.740 -10.719 1.00 36.84 165 THR A O 1
ATOM 1325 N N . PRO A 1 166 ? -9.686 -11.871 -10.342 1.00 44.28 166 PRO A N 1
ATOM 1326 C CA . PRO A 1 166 ? -8.424 -12.459 -10.842 1.00 44.28 166 PRO A CA 1
ATOM 1327 C C . PRO A 1 166 ? -7.948 -11.903 -12.200 1.00 44.28 166 PRO A C 1
ATOM 1329 O O . PRO A 1 166 ? -6.750 -11.800 -12.456 1.00 44.28 166 PRO A O 1
ATOM 1332 N N . THR A 1 167 ? -8.889 -11.455 -13.034 1.00 43.25 167 THR A N 1
ATOM 1333 C CA . THR A 1 167 ? -8.665 -10.753 -14.303 1.00 43.25 167 THR A CA 1
ATOM 1334 C C . THR A 1 167 ? -7.916 -9.421 -14.182 1.00 43.25 167 THR A C 1
ATOM 1336 O O . THR A 1 167 ? -7.162 -9.078 -15.084 1.00 43.25 167 THR A O 1
ATOM 1339 N N . SER A 1 168 ? -8.054 -8.677 -13.081 1.00 49.31 168 SER A N 1
ATOM 1340 C CA . SER A 1 168 ? -7.364 -7.390 -12.888 1.00 49.31 168 SER A CA 1
ATOM 1341 C C . SER A 1 168 ? -5.879 -7.541 -12.582 1.00 49.31 168 SER A C 1
ATOM 1343 O O . SER A 1 168 ? -5.081 -6.696 -12.978 1.00 49.31 168 SER A O 1
ATOM 1345 N N . LYS A 1 169 ? -5.504 -8.635 -11.907 1.00 52.91 169 LYS A N 1
ATOM 1346 C CA . LYS A 1 169 ? -4.110 -8.956 -11.590 1.00 52.91 169 LYS A CA 1
ATOM 1347 C C . LYS A 1 169 ? -3.355 -9.328 -12.862 1.00 52.91 169 LYS A C 1
ATOM 1349 O O . LYS A 1 169 ? -2.281 -8.788 -13.094 1.00 52.91 169 LYS A O 1
ATOM 1354 N N . ARG A 1 170 ? -3.968 -10.160 -13.717 1.00 52.78 170 ARG A N 1
ATOM 1355 C CA . ARG A 1 170 ? -3.444 -10.467 -15.059 1.00 52.78 170 ARG A CA 1
ATOM 1356 C C . ARG A 1 170 ? -3.337 -9.205 -15.919 1.00 52.78 170 ARG A C 1
ATOM 1358 O O . ARG A 1 170 ? -2.294 -8.972 -16.512 1.00 52.78 170 ARG A O 1
ATOM 1365 N N . ALA A 1 171 ? -4.359 -8.344 -15.912 1.00 50.38 171 ALA A N 1
ATOM 1366 C CA . ALA A 1 171 ? -4.337 -7.091 -16.668 1.00 50.38 171 ALA A CA 1
ATOM 1367 C C . ALA A 1 171 ? -3.268 -6.100 -16.174 1.00 50.38 171 ALA A C 1
ATOM 1369 O O . ALA A 1 171 ? -2.619 -5.468 -16.991 1.00 50.38 171 ALA A O 1
ATOM 1370 N N . ALA A 1 172 ? -3.031 -5.972 -14.864 1.00 56.22 172 ALA A N 1
ATOM 1371 C CA . ALA A 1 172 ? -2.010 -5.058 -14.337 1.00 56.22 172 ALA A CA 1
ATOM 1372 C C . ALA A 1 172 ? -0.580 -5.494 -14.700 1.00 56.22 172 ALA A C 1
ATOM 1374 O O . ALA A 1 172 ? 0.257 -4.644 -15.012 1.00 56.22 172 ALA A O 1
ATOM 1375 N N . ILE A 1 173 ? -0.323 -6.808 -14.690 1.00 57.31 173 ILE A N 1
ATOM 1376 C CA . ILE A 1 173 ? 0.955 -7.391 -15.120 1.00 57.31 173 ILE A CA 1
ATOM 1377 C C . ILE A 1 173 ? 1.117 -7.213 -16.638 1.00 57.31 173 ILE A C 1
ATOM 1379 O O . ILE A 1 173 ? 2.135 -6.681 -17.073 1.00 57.31 173 ILE A O 1
ATOM 1383 N N . ALA A 1 174 ? 0.080 -7.531 -17.424 1.00 51.91 174 ALA A N 1
ATOM 1384 C CA . ALA A 1 174 ? 0.088 -7.406 -18.886 1.00 51.91 174 ALA A CA 1
ATOM 1385 C C . ALA A 1 174 ? 0.157 -5.948 -19.390 1.00 51.91 174 ALA A C 1
ATOM 1387 O O . ALA A 1 174 ? 0.806 -5.657 -20.389 1.00 51.91 174 ALA A O 1
ATOM 1388 N N . GLU A 1 175 ? -0.476 -4.997 -18.696 1.00 55.62 175 GLU A N 1
ATOM 1389 C CA . GLU A 1 175 ? -0.422 -3.565 -19.032 1.00 55.62 175 GLU A CA 1
ATOM 1390 C C . GLU A 1 175 ? 0.859 -2.885 -18.508 1.00 55.62 175 GLU A C 1
ATOM 1392 O O . GLU A 1 175 ? 1.093 -1.704 -18.785 1.00 55.62 175 GLU A O 1
ATOM 1397 N N . GLY A 1 176 ? 1.697 -3.596 -17.737 1.00 56.50 176 GLY A N 1
ATOM 1398 C CA . GLY A 1 176 ? 2.912 -3.051 -17.125 1.00 56.50 176 GLY A CA 1
ATOM 1399 C C . GLY A 1 176 ? 2.639 -1.856 -16.207 1.00 56.50 176 GLY A C 1
ATOM 1400 O O . GLY A 1 176 ? 3.481 -0.961 -16.082 1.00 56.50 176 GLY A O 1
ATOM 1401 N N . SER A 1 177 ? 1.448 -1.800 -15.607 1.00 66.56 177 SER A N 1
ATOM 1402 C CA . SER A 1 177 ? 1.011 -0.684 -14.774 1.00 66.56 177 SER A CA 1
ATOM 1403 C C . SER A 1 177 ? 1.330 -0.972 -13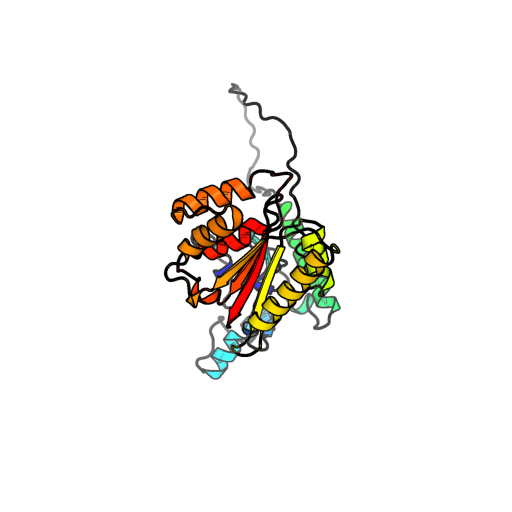.314 1.00 66.56 177 SER A C 1
ATOM 1405 O O . SER A 1 177 ? 0.934 -2.005 -12.773 1.00 66.56 177 SER A O 1
ATOM 1407 N N . GLY A 1 178 ? 2.059 -0.063 -12.664 1.00 76.12 178 GLY A N 1
ATOM 1408 C CA . GLY A 1 178 ? 2.351 -0.193 -11.241 1.00 76.12 178 GLY A CA 1
ATOM 1409 C C . GLY A 1 178 ? 1.062 -0.137 -10.421 1.00 76.12 178 GLY A C 1
ATOM 1410 O O . GLY A 1 178 ? 0.236 0.761 -10.600 1.00 76.12 178 GLY A O 1
ATOM 1411 N N . THR A 1 179 ? 0.862 -1.110 -9.533 1.00 83.19 179 THR A N 1
ATOM 1412 C CA . THR A 1 179 ? -0.343 -1.184 -8.698 1.00 83.19 179 THR A CA 1
ATOM 1413 C C . THR A 1 179 ? -0.014 -1.599 -7.275 1.00 83.19 179 THR A C 1
ATOM 1415 O O . THR A 1 179 ? 1.009 -2.220 -7.004 1.00 83.19 179 THR A O 1
ATOM 1418 N N . CYS A 1 180 ? -0.895 -1.253 -6.345 1.00 84.19 180 CYS A N 1
ATOM 1419 C CA . CYS A 1 180 ? -0.771 -1.640 -4.949 1.00 84.19 180 CYS A CA 1
ATOM 1420 C C . CYS A 1 180 ? -2.081 -2.265 -4.479 1.00 84.19 180 CYS A C 1
ATOM 1422 O O . CYS A 1 180 ? -3.152 -1.682 -4.654 1.00 84.19 180 CYS A O 1
ATOM 1424 N N . ILE A 1 181 ? -1.987 -3.432 -3.852 1.00 86.81 181 ILE A N 1
ATOM 1425 C CA . ILE A 1 181 ? -3.109 -4.185 -3.300 1.00 86.81 181 ILE A CA 1
ATOM 1426 C C . ILE A 1 181 ? -2.821 -4.423 -1.823 1.00 86.81 181 ILE A C 1
ATOM 1428 O O . ILE A 1 181 ? -1.753 -4.908 -1.468 1.00 86.81 181 ILE A O 1
ATOM 1432 N N . TYR A 1 182 ? -3.784 -4.089 -0.971 1.00 87.38 182 TYR A N 1
ATOM 1433 C CA . TYR A 1 182 ? -3.711 -4.310 0.469 1.00 87.38 182 TYR A CA 1
ATOM 1434 C C . TYR A 1 182 ? -4.750 -5.352 0.888 1.00 87.38 182 TYR A C 1
ATOM 1436 O O . TYR A 1 182 ? -5.916 -5.255 0.501 1.00 87.38 182 TYR A O 1
ATOM 1444 N N . ILE A 1 183 ? -4.316 -6.349 1.656 1.00 86.06 183 ILE A N 1
ATOM 1445 C CA . ILE A 1 183 ? -5.110 -7.489 2.111 1.00 86.06 183 ILE A CA 1
ATOM 1446 C C . ILE A 1 183 ? -4.991 -7.566 3.634 1.00 86.06 183 ILE A C 1
ATOM 1448 O O . ILE A 1 183 ? -3.919 -7.832 4.174 1.00 86.06 183 ILE A O 1
ATOM 1452 N N . SER A 1 184 ? -6.107 -7.367 4.327 1.00 86.50 184 SER A N 1
ATOM 1453 C CA . SER A 1 184 ? -6.189 -7.470 5.783 1.00 86.50 184 SER A CA 1
ATOM 1454 C C . SER A 1 184 ? -7.173 -8.546 6.227 1.00 86.50 184 SER A C 1
ATOM 1456 O O . SER A 1 184 ? -8.075 -8.942 5.488 1.00 86.50 184 SER A O 1
ATOM 1458 N N . GLY A 1 185 ? -6.981 -9.045 7.445 1.00 84.25 185 GLY A N 1
ATOM 1459 C CA . GLY A 1 185 ? -7.885 -9.988 8.100 1.00 84.25 185 GLY A CA 1
ATOM 1460 C C . GLY A 1 185 ? -7.213 -10.666 9.286 1.00 84.25 185 GLY A C 1
ATOM 1461 O O . GLY A 1 185 ? -5.994 -10.570 9.446 1.00 84.25 185 GLY A O 1
ATOM 1462 N N . THR A 1 186 ? -7.977 -11.411 10.079 1.00 83.94 186 THR A N 1
ATOM 1463 C CA . THR A 1 186 ? -7.443 -12.115 11.251 1.00 83.94 186 THR A CA 1
ATOM 1464 C C . THR A 1 186 ? -6.391 -13.167 10.853 1.00 83.94 186 THR A C 1
ATOM 1466 O O . THR A 1 186 ? -6.436 -13.700 9.733 1.00 83.94 186 THR A O 1
ATOM 1469 N N . PRO A 1 187 ? -5.403 -13.470 11.714 1.00 84.06 187 PRO A N 1
ATOM 1470 C CA . PRO A 1 187 ? -4.461 -14.565 11.484 1.00 84.06 187 PRO A CA 1
ATOM 1471 C C . PRO A 1 187 ? -5.185 -15.900 11.243 1.00 84.06 187 PRO A C 1
ATOM 1473 O O . PRO A 1 187 ? -6.279 -16.122 11.751 1.00 84.06 187 PRO A O 1
ATOM 1476 N N . GLY A 1 188 ? -4.594 -16.793 10.444 1.00 80.75 188 GLY A N 1
ATOM 1477 C CA . GLY A 1 188 ? -5.181 -18.114 10.162 1.00 80.75 188 GLY A CA 1
ATOM 1478 C C . GLY A 1 188 ? -6.281 -18.147 9.089 1.00 80.75 188 GLY A C 1
ATOM 1479 O O . GLY A 1 188 ? -6.755 -19.220 8.743 1.00 80.75 188 GLY A O 1
ATOM 1480 N N . THR A 1 189 ? -6.640 -17.010 8.484 1.00 83.00 189 THR A N 1
ATOM 1481 C CA . THR A 1 189 ? -7.636 -16.919 7.387 1.00 83.00 189 THR A CA 1
ATOM 1482 C C . THR A 1 189 ? -7.086 -17.262 5.995 1.00 83.00 189 THR A C 1
ATOM 1484 O O . THR A 1 189 ? -7.748 -17.036 4.987 1.00 83.00 189 THR A O 1
ATOM 1487 N N . GLY A 1 190 ? -5.857 -17.778 5.906 1.00 84.50 190 GLY A N 1
ATOM 1488 C CA . GLY A 1 190 ? -5.270 -18.215 4.635 1.00 84.50 190 GLY A CA 1
ATOM 1489 C C . GLY A 1 190 ? -4.890 -17.090 3.660 1.00 84.50 190 GLY A C 1
ATOM 1490 O O . GLY A 1 190 ? -4.706 -17.368 2.478 1.00 84.50 190 GLY A O 1
ATOM 1491 N N . LYS A 1 191 ? -4.736 -15.835 4.117 1.00 86.75 191 LYS A N 1
ATOM 1492 C CA . LYS A 1 191 ? -4.358 -14.678 3.269 1.00 86.75 191 LYS A CA 1
ATOM 1493 C C . LYS A 1 191 ? -3.071 -14.930 2.479 1.00 86.75 191 LYS A C 1
ATOM 1495 O O . LYS A 1 191 ? -3.090 -14.939 1.252 1.00 86.75 191 LYS A O 1
ATOM 1500 N N . THR A 1 192 ? -1.971 -15.196 3.184 1.00 85.38 192 THR A N 1
ATOM 1501 C CA . THR A 1 192 ? -0.652 -15.454 2.590 1.00 85.38 192 THR A CA 1
ATOM 1502 C C . THR A 1 192 ? -0.676 -16.698 1.701 1.00 85.38 192 THR A C 1
ATOM 1504 O O . THR A 1 192 ? -0.122 -16.676 0.606 1.00 85.38 192 THR A O 1
ATOM 1507 N N . ALA A 1 193 ? -1.389 -17.755 2.114 1.00 86.06 193 ALA A N 1
ATOM 1508 C CA . ALA A 1 193 ? -1.568 -18.965 1.308 1.00 86.06 193 ALA A CA 1
ATOM 1509 C C . ALA A 1 193 ? -2.287 -18.669 -0.019 1.00 86.06 193 ALA A C 1
ATOM 1511 O O . ALA A 1 193 ? -1.817 -19.074 -1.076 1.00 86.06 193 ALA A O 1
ATOM 1512 N N . THR A 1 194 ? -3.365 -17.884 0.023 1.00 88.38 194 THR A N 1
ATOM 1513 C CA . THR A 1 194 ? -4.116 -17.475 -1.174 1.00 88.38 194 THR A CA 1
ATOM 1514 C C . THR A 1 194 ? -3.262 -16.615 -2.102 1.00 88.38 194 THR A C 1
ATOM 1516 O O . THR A 1 194 ? -3.328 -16.759 -3.319 1.00 88.38 194 THR A O 1
ATOM 1519 N N . VAL A 1 195 ? -2.444 -15.710 -1.554 1.00 87.94 195 VAL A N 1
ATOM 1520 C CA . VAL A 1 195 ? -1.541 -14.894 -2.376 1.00 87.94 195 VAL A CA 1
ATOM 1521 C C . VAL A 1 195 ? -0.487 -15.762 -3.056 1.00 87.94 195 VAL A C 1
ATOM 1523 O O . VAL A 1 195 ? -0.315 -15.637 -4.264 1.00 87.94 195 VAL A O 1
ATOM 1526 N N . ARG A 1 196 ? 0.177 -16.657 -2.316 1.00 87.19 196 ARG A N 1
ATOM 1527 C CA . ARG A 1 196 ? 1.176 -17.572 -2.887 1.00 87.19 196 ARG A CA 1
ATOM 1528 C C . ARG A 1 196 ? 0.578 -18.480 -3.957 1.00 87.19 196 ARG A C 1
ATOM 1530 O O . ARG A 1 196 ? 1.199 -18.651 -4.995 1.00 87.19 196 ARG A O 1
ATOM 1537 N N . GLU A 1 197 ? -0.635 -18.981 -3.743 1.00 88.00 197 GLU A N 1
ATOM 1538 C CA . GLU A 1 197 ? -1.361 -19.779 -4.736 1.00 88.00 197 GLU A CA 1
ATOM 1539 C C . GLU A 1 197 ? -1.612 -18.986 -6.026 1.00 88.00 197 GLU A C 1
ATOM 1541 O O . GLU A 1 197 ? -1.326 -19.457 -7.123 1.00 88.00 197 GLU A O 1
ATOM 1546 N N . VAL A 1 198 ? -2.064 -17.734 -5.912 1.00 87.12 198 VAL A N 1
ATOM 1547 C CA . VAL A 1 198 ? -2.248 -16.865 -7.085 1.00 87.12 198 VAL A CA 1
ATOM 1548 C C . VAL A 1 198 ? -0.922 -16.618 -7.808 1.00 87.12 198 VAL A C 1
ATOM 1550 O O . VAL A 1 198 ? -0.897 -16.638 -9.033 1.00 87.12 198 VAL A O 1
ATOM 1553 N N . ILE A 1 199 ? 0.179 -16.400 -7.084 1.00 88.19 199 ILE A N 1
ATOM 1554 C CA . ILE A 1 199 ? 1.506 -16.226 -7.695 1.00 88.19 199 ILE A CA 1
ATOM 1555 C C . ILE A 1 199 ? 1.970 -17.510 -8.390 1.00 88.19 199 ILE A C 1
ATOM 1557 O O . ILE A 1 199 ? 2.485 -17.433 -9.501 1.00 88.19 199 ILE A O 1
ATOM 1561 N N . ALA A 1 200 ? 1.744 -18.681 -7.792 1.00 87.81 200 ALA A N 1
ATOM 1562 C CA . ALA A 1 200 ? 2.063 -19.966 -8.409 1.00 87.81 200 ALA A CA 1
ATOM 1563 C C . ALA A 1 200 ? 1.292 -20.165 -9.724 1.00 87.81 200 ALA A C 1
ATOM 1565 O O . ALA A 1 200 ? 1.880 -20.545 -10.731 1.00 87.81 200 ALA A O 1
ATOM 1566 N N . GLN A 1 201 ? 0.004 -19.812 -9.753 1.00 87.25 201 GLN A N 1
ATOM 1567 C CA . GLN A 1 201 ? -0.799 -19.846 -10.980 1.00 87.25 201 GLN A CA 1
ATOM 1568 C C . GLN A 1 201 ? -0.302 -18.859 -12.043 1.00 87.25 201 GLN A C 1
ATOM 1570 O O . GLN A 1 201 ? -0.347 -19.171 -13.230 1.00 87.25 201 GLN A O 1
ATOM 1575 N N . LEU A 1 202 ? 0.165 -17.672 -11.639 1.00 84.69 202 LEU A N 1
ATOM 1576 C CA . LEU A 1 202 ? 0.759 -16.708 -12.568 1.00 84.69 202 LEU A CA 1
ATOM 1577 C C . LEU A 1 202 ? 2.092 -17.224 -13.126 1.00 84.69 202 LEU A C 1
ATOM 1579 O O . LEU A 1 202 ? 2.308 -17.102 -14.323 1.00 84.69 202 LEU A O 1
ATOM 1583 N N . ASN A 1 203 ? 2.937 -17.845 -12.299 1.00 86.00 203 ASN A N 1
ATOM 1584 C CA . ASN A 1 203 ? 4.174 -18.485 -12.756 1.00 86.00 203 ASN A CA 1
ATOM 1585 C C . ASN A 1 203 ? 3.899 -19.632 -13.733 1.00 86.00 203 ASN A C 1
ATOM 1587 O O . ASN A 1 203 ? 4.596 -19.748 -14.732 1.00 86.00 203 ASN A O 1
ATOM 1591 N N . ASN A 1 204 ? 2.871 -20.449 -13.488 1.00 87.81 204 ASN A N 1
ATOM 1592 C CA . ASN A 1 204 ? 2.483 -21.503 -14.429 1.00 87.81 204 ASN A CA 1
ATOM 1593 C C . ASN A 1 204 ? 2.049 -20.916 -15.778 1.00 87.81 204 ASN A C 1
ATOM 1595 O O . ASN A 1 204 ? 2.500 -21.384 -16.809 1.00 87.81 204 ASN A O 1
ATOM 1599 N N . ALA A 1 205 ? 1.271 -19.830 -15.778 1.00 85.62 205 ALA A N 1
ATOM 1600 C CA . ALA A 1 205 ? 0.887 -19.151 -17.017 1.00 85.62 205 ALA A CA 1
ATOM 1601 C C . ALA A 1 205 ? 2.083 -18.529 -17.768 1.00 85.62 205 ALA A C 1
ATOM 1603 O O . ALA A 1 205 ? 2.037 -18.406 -18.986 1.00 85.62 205 ALA A O 1
ATOM 1604 N N . VAL A 1 206 ? 3.152 -18.142 -17.062 1.00 86.12 206 VAL A N 1
ATOM 1605 C CA . VAL A 1 206 ? 4.421 -17.732 -17.689 1.00 86.12 206 VAL A CA 1
ATOM 1606 C C . VAL A 1 206 ? 5.135 -18.935 -18.315 1.00 86.12 206 VAL A C 1
ATOM 1608 O O . VAL A 1 206 ? 5.604 -18.843 -19.444 1.00 86.12 206 VAL A O 1
ATOM 1611 N N . LEU A 1 207 ? 5.177 -20.080 -17.622 1.00 87.31 207 LEU A N 1
ATOM 1612 C CA . LEU A 1 207 ? 5.759 -21.324 -18.149 1.00 87.31 207 LEU A CA 1
ATOM 1613 C C . LEU A 1 207 ? 5.007 -21.858 -19.375 1.00 87.31 207 LEU A C 1
ATOM 1615 O O . LEU A 1 207 ? 5.633 -22.411 -20.275 1.00 87.31 207 LEU A O 1
ATOM 1619 N N . ASP A 1 208 ? 3.690 -21.664 -19.412 1.00 89.56 208 ASP A N 1
ATOM 1620 C CA . ASP A 1 208 ? 2.817 -22.024 -20.534 1.00 89.56 208 ASP A CA 1
ATOM 1621 C C . ASP A 1 208 ? 2.849 -20.980 -21.677 1.00 89.56 208 ASP A C 1
ATOM 1623 O O . ASP A 1 208 ? 2.052 -21.061 -22.609 1.00 89.56 208 ASP A O 1
ATOM 1627 N N . GLU A 1 209 ? 3.754 -19.990 -21.612 1.00 85.56 209 GLU A N 1
ATOM 1628 C CA . GLU A 1 209 ? 3.917 -18.889 -22.580 1.00 85.56 209 GLU A CA 1
ATOM 1629 C C . GLU A 1 209 ? 2.647 -18.030 -22.791 1.00 85.56 209 GLU A C 1
ATOM 1631 O O . GLU A 1 209 ? 2.519 -17.300 -23.776 1.00 85.56 209 GLU A O 1
ATOM 1636 N N . GLU A 1 210 ? 1.698 -18.063 -21.847 1.00 81.75 210 GLU A N 1
ATOM 1637 C CA . GLU A 1 210 ? 0.478 -17.244 -21.887 1.00 81.75 210 GLU A CA 1
ATOM 1638 C C . GLU A 1 210 ? 0.706 -15.807 -21.382 1.00 81.75 210 GLU A C 1
ATOM 1640 O O . GLU A 1 210 ? -0.138 -14.929 -21.598 1.00 81.75 210 GLU A O 1
ATOM 1645 N N . MET A 1 211 ? 1.811 -15.554 -20.670 1.00 78.81 211 MET A N 1
ATOM 1646 C CA . MET A 1 211 ? 2.165 -14.251 -20.097 1.00 78.81 211 MET A CA 1
ATOM 1647 C C . MET A 1 211 ? 3.674 -13.986 -20.127 1.00 78.81 211 MET A C 1
ATOM 1649 O O . MET A 1 211 ? 4.477 -14.911 -20.085 1.00 78.81 211 MET A O 1
ATOM 1653 N N . ASP A 1 212 ? 4.043 -12.703 -20.121 1.00 81.56 212 ASP A N 1
ATOM 1654 C CA . ASP A 1 212 ? 5.434 -12.260 -19.996 1.00 81.56 212 ASP A CA 1
ATOM 1655 C C . ASP A 1 212 ? 6.035 -12.600 -18.619 1.00 81.56 212 ASP A C 1
ATOM 1657 O O . ASP A 1 212 ? 5.344 -12.569 -17.593 1.00 81.56 212 ASP A O 1
ATOM 1661 N N . ASP A 1 213 ? 7.353 -12.822 -18.594 1.00 85.81 213 ASP A N 1
ATOM 1662 C CA . ASP A 1 213 ? 8.128 -13.027 -17.369 1.00 85.81 213 ASP A CA 1
ATOM 1663 C C . ASP A 1 213 ? 7.925 -11.891 -16.353 1.00 85.81 213 ASP A C 1
ATOM 1665 O O . ASP A 1 213 ? 7.835 -10.707 -16.698 1.00 85.81 213 ASP A O 1
ATOM 1669 N N . PHE A 1 214 ? 7.935 -12.242 -15.065 1.00 88.62 214 PHE A N 1
ATOM 1670 C CA . PHE A 1 214 ? 7.955 -11.283 -13.964 1.00 88.62 214 PHE A CA 1
ATOM 1671 C C . PHE A 1 214 ? 8.864 -11.757 -12.830 1.00 88.62 214 PHE A C 1
ATOM 1673 O O . PHE A 1 214 ? 9.091 -12.948 -12.628 1.00 88.62 214 PHE A O 1
ATOM 1680 N N . ILE A 1 215 ? 9.378 -10.805 -12.055 1.00 89.75 215 ILE A N 1
ATOM 1681 C CA . ILE A 1 215 ? 10.177 -11.092 -10.861 1.00 89.75 215 ILE A CA 1
ATOM 1682 C C . ILE A 1 215 ? 9.235 -11.142 -9.663 1.00 89.75 215 ILE A C 1
ATOM 1684 O O . ILE A 1 215 ? 8.479 -10.198 -9.441 1.00 89.75 215 ILE A O 1
ATOM 1688 N N . PHE A 1 216 ? 9.292 -12.211 -8.870 1.00 90.94 216 PHE A N 1
ATOM 1689 C CA . PHE A 1 216 ? 8.559 -12.307 -7.610 1.00 90.94 216 PHE A CA 1
ATOM 1690 C C . PHE A 1 216 ? 9.501 -12.192 -6.412 1.00 90.94 216 PHE A C 1
ATOM 1692 O O . PHE A 1 216 ? 10.503 -12.902 -6.334 1.00 90.94 216 PHE A O 1
ATOM 1699 N N . VAL A 1 217 ? 9.156 -11.325 -5.459 1.00 92.50 217 VAL A N 1
ATOM 1700 C CA . VAL A 1 217 ? 9.922 -11.113 -4.224 1.00 92.50 217 VAL A CA 1
ATOM 1701 C C . VAL A 1 217 ? 8.992 -11.206 -3.026 1.00 92.50 217 VAL A C 1
ATOM 1703 O O . VAL A 1 217 ? 7.999 -10.488 -2.953 1.00 92.50 217 VAL A O 1
ATOM 1706 N N . GLU A 1 218 ? 9.332 -12.051 -2.058 1.00 92.25 218 GLU A N 1
ATOM 1707 C CA . GLU A 1 218 ? 8.623 -12.133 -0.782 1.00 92.25 218 GLU A CA 1
ATOM 1708 C C . GLU A 1 218 ? 9.456 -11.485 0.331 1.00 92.25 218 GLU A C 1
ATOM 1710 O O . GLU A 1 218 ? 10.568 -11.916 0.630 1.00 92.25 218 GLU A O 1
ATOM 1715 N N . ILE A 1 219 ? 8.892 -10.463 0.970 1.00 92.06 219 ILE A N 1
ATOM 1716 C CA . ILE A 1 219 ? 9.454 -9.773 2.129 1.00 92.06 219 ILE A CA 1
ATOM 1717 C C . ILE A 1 219 ? 8.502 -10.016 3.296 1.00 92.06 219 ILE A C 1
ATOM 1719 O O . ILE A 1 219 ? 7.410 -9.458 3.335 1.00 92.06 219 ILE A O 1
ATOM 1723 N N . ASN A 1 220 ? 8.913 -10.850 4.249 1.00 90.25 220 ASN A N 1
ATOM 1724 C CA . ASN A 1 220 ? 8.132 -11.120 5.453 1.00 90.25 220 ASN A CA 1
ATOM 1725 C C . ASN A 1 220 ? 8.634 -10.243 6.611 1.00 90.25 220 ASN A C 1
ATOM 1727 O O . ASN A 1 220 ? 9.813 -10.298 6.969 1.00 90.25 220 ASN A O 1
ATOM 1731 N N . GLY A 1 221 ? 7.731 -9.459 7.200 1.00 86.25 221 GLY A N 1
ATOM 1732 C CA . GLY A 1 221 ? 8.025 -8.527 8.284 1.00 86.25 221 GLY A CA 1
ATOM 1733 C C . GLY A 1 221 ? 8.559 -9.176 9.560 1.00 86.25 221 GLY A C 1
ATOM 1734 O O . GLY A 1 221 ? 9.376 -8.564 10.234 1.00 86.25 221 GLY A O 1
ATOM 1735 N N . MET A 1 222 ? 8.202 -10.429 9.851 1.00 84.50 222 MET A N 1
ATOM 1736 C CA . MET A 1 222 ? 8.754 -11.183 10.989 1.00 84.50 222 MET A CA 1
ATOM 1737 C C . MET A 1 222 ? 10.174 -11.692 10.746 1.00 84.50 222 MET A C 1
ATOM 1739 O O . MET A 1 222 ? 10.928 -11.895 11.696 1.00 84.50 222 MET A O 1
ATOM 1743 N N . LYS A 1 223 ? 10.557 -11.932 9.486 1.00 85.31 223 LYS A N 1
ATOM 1744 C CA . LYS A 1 223 ? 11.922 -12.373 9.137 1.00 85.31 223 LYS A CA 1
ATOM 1745 C C . LYS A 1 223 ? 12.919 -11.216 9.101 1.00 85.31 223 LYS A C 1
ATOM 1747 O O . LYS A 1 223 ? 14.125 -11.446 9.172 1.00 85.31 223 LYS A O 1
ATOM 1752 N N . VAL A 1 224 ? 12.428 -9.989 8.954 1.00 85.69 224 VAL A N 1
ATOM 1753 C CA . VAL A 1 224 ? 13.242 -8.784 8.809 1.00 85.69 224 VAL A CA 1
ATOM 1754 C C . VAL A 1 224 ? 13.430 -8.128 10.177 1.00 85.69 224 VAL A C 1
ATOM 1756 O O . VAL A 1 224 ? 12.488 -7.611 10.762 1.00 85.69 224 VAL A O 1
ATOM 1759 N N . THR A 1 225 ? 14.664 -8.123 10.685 1.00 81.75 225 THR A N 1
ATOM 1760 C CA . THR A 1 225 ? 14.991 -7.529 11.997 1.00 81.75 225 THR A CA 1
ATOM 1761 C C . THR A 1 225 ? 15.005 -6.003 11.980 1.00 81.75 225 THR A C 1
ATOM 1763 O O . THR A 1 225 ? 14.605 -5.368 12.952 1.00 81.75 225 THR A O 1
ATOM 1766 N N . ASP A 1 226 ? 15.461 -5.412 10.878 1.00 86.69 226 ASP A N 1
ATOM 1767 C CA . ASP A 1 226 ? 15.414 -3.973 10.631 1.00 86.69 226 ASP A CA 1
ATOM 1768 C C . ASP A 1 226 ? 14.614 -3.716 9.348 1.00 86.69 226 ASP A C 1
ATOM 1770 O O . ASP A 1 226 ? 15.050 -4.158 8.281 1.00 86.69 226 ASP A O 1
ATOM 1774 N N . PRO A 1 227 ? 13.483 -2.986 9.405 1.00 86.81 227 PRO A N 1
ATOM 1775 C CA . PRO A 1 227 ? 12.647 -2.695 8.244 1.00 86.81 227 PRO A CA 1
ATOM 1776 C C . PRO A 1 227 ? 13.403 -2.099 7.057 1.00 86.81 227 PRO A C 1
ATOM 1778 O O . PRO A 1 227 ? 13.000 -2.324 5.917 1.00 86.81 227 PRO A O 1
ATOM 1781 N N . HIS A 1 228 ? 14.516 -1.391 7.275 1.00 90.00 228 HIS A N 1
ATOM 1782 C CA . HIS A 1 228 ? 15.339 -0.874 6.180 1.00 90.00 228 HIS A CA 1
ATOM 1783 C C . HIS A 1 228 ? 15.976 -1.981 5.324 1.00 90.00 228 HIS A C 1
ATOM 1785 O O . HIS A 1 228 ? 16.186 -1.777 4.129 1.00 90.00 228 HIS A O 1
ATOM 1791 N N . GLN A 1 229 ? 16.215 -3.178 5.875 1.00 90.69 229 GLN A N 1
ATOM 1792 C CA . GLN A 1 229 ? 16.740 -4.320 5.113 1.00 90.69 229 GLN A CA 1
ATOM 1793 C C . GLN A 1 229 ? 15.804 -4.768 3.982 1.00 90.69 229 GLN A C 1
ATOM 1795 O O . GLN A 1 229 ? 16.269 -5.386 3.026 1.00 90.69 229 GLN A O 1
ATOM 1800 N N . SER A 1 230 ? 14.514 -4.411 4.034 1.00 92.19 230 SER A N 1
ATOM 1801 C CA . SER A 1 230 ? 13.573 -4.649 2.930 1.00 92.19 230 SER A CA 1
ATOM 1802 C C . SER A 1 230 ? 14.040 -4.030 1.605 1.00 92.19 230 SER A C 1
ATOM 1804 O O . SER A 1 230 ? 13.810 -4.615 0.548 1.00 92.19 230 SER A O 1
ATOM 1806 N N . TYR A 1 231 ? 14.761 -2.901 1.643 1.00 93.12 231 TYR A N 1
ATOM 1807 C CA . TYR A 1 231 ? 15.345 -2.285 0.449 1.00 93.12 231 TYR A CA 1
ATOM 1808 C C . TYR A 1 231 ? 16.457 -3.143 -0.149 1.00 93.12 231 TYR A C 1
ATOM 1810 O O . TYR A 1 231 ? 16.479 -3.363 -1.358 1.00 93.12 231 TYR A O 1
ATOM 1818 N N . SER A 1 232 ? 17.354 -3.664 0.690 1.00 92.75 232 SER A N 1
ATOM 1819 C CA . SER A 1 232 ? 18.426 -4.557 0.245 1.00 92.75 232 SER A CA 1
ATOM 1820 C C . SER A 1 232 ? 17.866 -5.837 -0.371 1.00 92.75 232 SER A C 1
ATOM 1822 O O . SER A 1 232 ? 18.323 -6.225 -1.439 1.00 92.75 232 SER A O 1
ATOM 1824 N N . LEU A 1 233 ? 16.849 -6.443 0.254 1.00 92.12 233 LEU A N 1
ATOM 1825 C CA . LEU A 1 233 ? 16.192 -7.652 -0.260 1.00 92.12 233 LEU A CA 1
ATOM 1826 C C . LEU A 1 233 ? 15.533 -7.414 -1.624 1.00 92.12 233 LEU A C 1
ATOM 1828 O O . LEU A 1 233 ? 15.666 -8.234 -2.529 1.00 92.12 233 LEU A O 1
ATOM 1832 N N . LEU A 1 234 ? 14.848 -6.278 -1.789 1.00 92.19 234 LEU A N 1
ATOM 1833 C CA . LEU A 1 234 ? 14.238 -5.925 -3.069 1.00 92.19 234 LEU A CA 1
ATOM 1834 C C . LEU A 1 234 ? 15.295 -5.688 -4.157 1.00 92.19 234 LEU A C 1
ATOM 1836 O O . LEU A 1 234 ? 15.128 -6.148 -5.284 1.00 92.19 234 LEU A O 1
ATOM 1840 N N . TRP A 1 235 ? 16.375 -4.973 -3.835 1.00 93.19 235 TRP A N 1
ATOM 1841 C CA . TRP A 1 235 ? 17.446 -4.697 -4.794 1.00 93.19 235 TRP A CA 1
ATOM 1842 C C . TRP A 1 235 ? 18.180 -5.972 -5.227 1.00 93.19 235 TRP A C 1
ATOM 1844 O O . TRP A 1 235 ? 18.384 -6.184 -6.424 1.00 93.19 235 TRP A O 1
ATOM 1854 N N . GLU A 1 236 ? 18.498 -6.846 -4.270 1.00 92.69 236 GLU A N 1
ATOM 1855 C CA . GLU A 1 236 ? 19.126 -8.147 -4.515 1.00 92.69 236 GLU A CA 1
ATOM 1856 C C . GLU A 1 236 ? 18.268 -9.006 -5.448 1.00 92.69 236 GLU A C 1
ATOM 1858 O O . GLU A 1 236 ? 18.783 -9.572 -6.406 1.00 92.69 236 GLU A O 1
ATOM 1863 N N . ALA A 1 237 ? 16.947 -9.021 -5.265 1.00 89.12 237 ALA A N 1
ATOM 1864 C CA . ALA A 1 237 ? 16.057 -9.767 -6.149 1.00 89.12 237 ALA A CA 1
ATOM 1865 C C . ALA A 1 237 ? 15.907 -9.154 -7.556 1.00 89.12 237 ALA A C 1
ATOM 1867 O O . ALA A 1 237 ? 15.659 -9.873 -8.521 1.00 89.12 237 ALA A O 1
ATOM 1868 N N . LEU A 1 238 ? 16.051 -7.831 -7.698 1.00 88.19 238 LEU A N 1
ATOM 1869 C CA . LEU A 1 238 ? 15.922 -7.143 -8.988 1.00 88.19 238 LEU A CA 1
ATOM 1870 C C . LEU A 1 238 ? 17.196 -7.180 -9.839 1.00 88.19 238 LEU A C 1
ATOM 1872 O O . LEU A 1 238 ? 17.103 -7.186 -11.067 1.00 88.19 238 LEU A O 1
ATOM 1876 N N . LYS A 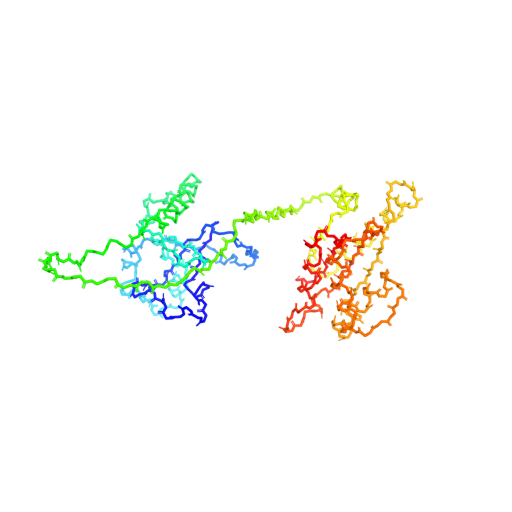1 239 ? 18.375 -7.110 -9.210 1.00 88.06 239 LYS A N 1
ATOM 1877 C CA . LYS A 1 239 ? 19.667 -6.972 -9.908 1.00 88.06 239 LYS A CA 1
ATOM 1878 C C . LYS A 1 239 ? 20.665 -8.087 -9.606 1.00 88.06 239 LYS A C 1
ATOM 1880 O O . LYS A 1 239 ? 21.651 -8.187 -10.325 1.00 88.06 239 LYS A O 1
ATOM 1885 N N . GLY A 1 240 ? 20.419 -8.912 -8.589 1.00 87.94 240 GLY A N 1
ATOM 1886 C CA . GLY A 1 240 ? 21.335 -9.966 -8.142 1.00 87.94 240 GLY A CA 1
ATOM 1887 C C . GLY A 1 240 ? 22.448 -9.486 -7.206 1.00 87.94 240 GLY A C 1
ATOM 1888 O O . GLY A 1 240 ? 23.247 -10.302 -6.757 1.00 87.94 240 GLY A O 1
ATOM 1889 N N . ASP A 1 241 ? 22.499 -8.188 -6.887 1.00 88.31 241 ASP A N 1
ATOM 1890 C CA . ASP A 1 241 ? 23.562 -7.590 -6.078 1.00 88.31 241 ASP A CA 1
ATOM 1891 C C . ASP A 1 241 ? 23.081 -7.272 -4.663 1.00 88.31 241 ASP A C 1
ATOM 1893 O O . ASP A 1 241 ? 22.069 -6.596 -4.470 1.00 88.31 241 ASP A O 1
ATOM 1897 N N . ARG A 1 242 ? 23.857 -7.673 -3.653 1.00 89.56 242 ARG A N 1
ATOM 1898 C CA . ARG A 1 242 ? 23.575 -7.322 -2.259 1.00 89.56 242 ARG A CA 1
ATOM 1899 C C . ARG A 1 242 ? 24.329 -6.059 -1.855 1.00 89.56 242 ARG A C 1
ATOM 1901 O O . ARG A 1 242 ? 25.557 -6.025 -1.845 1.00 89.56 242 ARG A O 1
ATOM 1908 N N . VAL A 1 243 ? 23.585 -5.028 -1.469 1.00 93.12 243 VAL A N 1
ATOM 1909 C CA . VAL A 1 243 ? 24.127 -3.726 -1.046 1.00 93.12 243 VAL A CA 1
ATOM 1910 C C . VAL A 1 243 ? 23.540 -3.292 0.299 1.00 93.12 243 VAL A C 1
ATOM 1912 O O . VAL A 1 243 ? 22.554 -3.863 0.777 1.00 93.12 243 VAL A O 1
ATOM 1915 N N . SER A 1 244 ? 24.142 -2.284 0.935 1.00 93.56 244 SER A N 1
ATOM 1916 C CA . SER A 1 244 ? 23.634 -1.746 2.202 1.00 93.56 244 SER A CA 1
ATOM 1917 C C . SER A 1 244 ? 22.237 -1.119 2.035 1.00 93.56 244 SER A C 1
ATOM 1919 O O . SER A 1 244 ? 21.938 -0.600 0.960 1.00 93.56 244 SER A O 1
ATOM 1921 N N . PRO A 1 245 ? 21.381 -1.109 3.075 1.00 91.69 245 PRO A N 1
ATOM 1922 C CA . PRO A 1 245 ? 20.009 -0.598 2.975 1.00 91.69 245 PRO A CA 1
ATOM 1923 C C . PRO A 1 245 ? 19.882 0.843 2.474 1.00 91.69 245 PRO A C 1
ATOM 1925 O O . PRO A 1 245 ? 18.980 1.155 1.700 1.00 91.69 245 PRO A O 1
ATOM 1928 N N . SER A 1 246 ? 20.790 1.726 2.900 1.00 91.69 246 SER A N 1
ATOM 1929 C CA . SER A 1 246 ? 20.824 3.120 2.449 1.00 91.69 246 SER A CA 1
ATOM 1930 C C . SER A 1 246 ? 21.173 3.220 0.967 1.00 91.69 246 SER A C 1
ATOM 1932 O O . SER A 1 246 ? 20.506 3.930 0.225 1.00 91.69 246 SER A O 1
ATOM 1934 N N . HIS A 1 247 ? 22.170 2.455 0.520 1.00 93.44 247 HIS A N 1
ATOM 1935 C CA . HIS A 1 247 ? 22.567 2.435 -0.881 1.00 93.44 247 HIS A CA 1
ATOM 1936 C C . HIS A 1 247 ? 21.504 1.772 -1.770 1.00 93.44 247 HIS A C 1
ATOM 1938 O O . HIS A 1 247 ? 21.237 2.245 -2.871 1.00 93.44 247 HIS A O 1
ATOM 1944 N N . ALA A 1 248 ? 20.853 0.712 -1.278 1.00 93.75 248 ALA A N 1
ATOM 1945 C CA . ALA A 1 248 ? 19.741 0.052 -1.957 1.00 93.75 248 ALA A CA 1
ATOM 1946 C C . ALA A 1 248 ? 18.581 1.023 -2.198 1.00 93.75 248 ALA A C 1
ATOM 1948 O O . ALA A 1 248 ? 18.014 1.033 -3.285 1.00 93.75 248 ALA A O 1
ATOM 1949 N N . LEU A 1 249 ? 18.250 1.857 -1.207 1.00 92.56 249 LEU A N 1
ATOM 1950 C CA . LEU A 1 249 ? 17.199 2.863 -1.327 1.00 92.56 249 LEU A CA 1
ATOM 1951 C C . LEU A 1 249 ? 17.482 3.847 -2.471 1.00 92.56 249 LEU A C 1
ATOM 1953 O O . LEU A 1 249 ? 16.638 4.001 -3.353 1.00 92.56 249 LEU A O 1
ATOM 1957 N N . ASP A 1 250 ? 18.675 4.447 -2.497 1.00 92.62 250 ASP A N 1
ATOM 1958 C CA . ASP A 1 250 ? 19.069 5.400 -3.545 1.00 92.62 250 ASP A CA 1
ATOM 1959 C C . ASP A 1 250 ? 19.022 4.757 -4.944 1.00 92.62 250 ASP A C 1
ATOM 1961 O O . ASP A 1 250 ? 18.575 5.359 -5.927 1.00 92.62 250 ASP A O 1
ATOM 1965 N N . LEU A 1 251 ? 19.465 3.499 -5.041 1.00 92.06 251 LEU A N 1
ATOM 1966 C CA . LEU A 1 251 ? 19.459 2.735 -6.284 1.00 92.06 251 LEU A CA 1
ATOM 1967 C C . LEU A 1 251 ? 18.041 2.383 -6.749 1.00 92.06 251 LEU A C 1
ATOM 1969 O O . LEU A 1 251 ? 17.746 2.544 -7.935 1.00 92.06 251 LEU A O 1
ATOM 1973 N N . LEU A 1 252 ? 17.159 1.961 -5.839 1.00 91.38 252 LEU A N 1
ATOM 1974 C CA . LEU A 1 252 ? 15.751 1.669 -6.123 1.00 91.38 252 LEU A CA 1
ATOM 1975 C C . LEU A 1 252 ? 14.992 2.926 -6.557 1.00 91.38 252 LEU A C 1
ATOM 1977 O O . LEU A 1 252 ? 14.247 2.885 -7.536 1.00 91.38 252 LEU A O 1
ATOM 1981 N N . GLU A 1 253 ? 15.207 4.059 -5.884 1.00 89.81 253 GLU A N 1
ATOM 1982 C CA . GLU A 1 253 ? 14.594 5.331 -6.272 1.00 89.81 253 GLU A CA 1
ATOM 1983 C C . GLU A 1 253 ? 15.026 5.760 -7.674 1.00 89.81 253 GLU A C 1
ATOM 1985 O O . GLU A 1 253 ? 14.190 6.178 -8.482 1.00 89.81 253 GLU A O 1
ATOM 1990 N N . ARG A 1 254 ? 16.317 5.624 -7.995 1.00 88.56 254 ARG A N 1
ATOM 1991 C CA . ARG A 1 254 ? 16.822 5.908 -9.340 1.00 88.56 254 ARG A CA 1
ATOM 1992 C C . ARG A 1 254 ? 16.242 4.934 -10.362 1.00 88.56 254 ARG A C 1
ATOM 1994 O O . ARG A 1 254 ? 15.799 5.362 -11.426 1.00 88.56 254 ARG A O 1
ATOM 2001 N N . GLU A 1 255 ? 16.209 3.644 -10.043 1.00 87.12 255 GLU A N 1
ATOM 2002 C CA . GLU A 1 255 ? 15.647 2.617 -10.917 1.00 87.12 255 GLU A CA 1
ATOM 2003 C C . GLU A 1 255 ? 14.182 2.950 -11.236 1.00 87.12 255 GLU A C 1
ATOM 2005 O O . GLU A 1 255 ? 13.838 3.139 -12.401 1.00 87.12 255 GLU A O 1
ATOM 2010 N N . PHE A 1 256 ? 13.319 3.137 -10.240 1.00 86.25 256 PHE A N 1
ATOM 2011 C CA . PHE A 1 256 ? 11.888 3.349 -10.475 1.00 86.25 256 PHE A CA 1
ATOM 2012 C C . PHE A 1 256 ? 11.527 4.708 -11.095 1.00 86.25 256 PHE A C 1
ATOM 2014 O O . PHE A 1 256 ? 10.498 4.801 -11.771 1.00 86.25 256 PHE A O 1
ATOM 2021 N N . ASN A 1 257 ? 12.367 5.737 -10.933 1.00 86.00 257 ASN A N 1
ATOM 2022 C CA . ASN A 1 257 ? 12.164 7.040 -11.576 1.00 86.00 257 ASN A CA 1
ATOM 2023 C C . ASN A 1 257 ? 12.644 7.093 -13.033 1.00 86.00 257 ASN A C 1
ATOM 2025 O O . ASN A 1 257 ? 12.088 7.855 -13.828 1.00 86.00 257 ASN A O 1
ATOM 2029 N N . HIS A 1 258 ? 13.651 6.301 -13.408 1.00 84.12 258 HIS A N 1
ATOM 2030 C CA . HIS A 1 258 ? 14.169 6.311 -14.772 1.00 84.12 258 HIS A CA 1
ATOM 2031 C C . HIS A 1 258 ? 13.431 5.314 -15.684 1.00 84.12 258 HIS A C 1
ATOM 2033 O O . HIS A 1 258 ? 13.184 4.167 -15.298 1.00 84.12 258 HIS A O 1
AT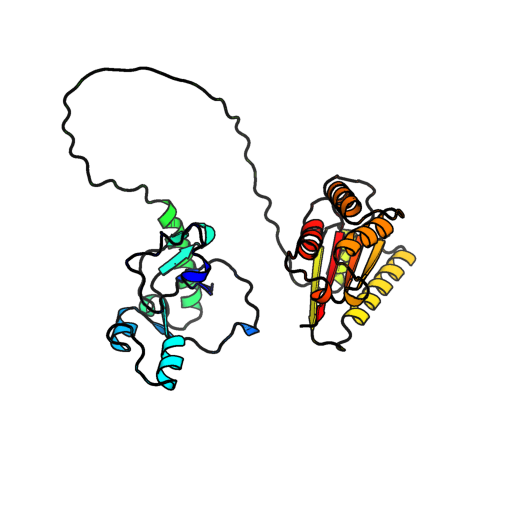OM 2039 N N . PRO A 1 259 ? 13.087 5.722 -16.921 1.00 77.12 259 PRO A N 1
ATOM 2040 C CA . PRO A 1 259 ? 12.479 4.828 -17.893 1.00 77.12 259 PRO A CA 1
ATOM 2041 C C . PRO A 1 259 ? 13.494 3.772 -18.340 1.00 77.12 259 PRO A C 1
ATOM 2043 O O . PRO A 1 259 ? 14.545 4.096 -18.888 1.00 77.12 259 PRO A O 1
ATOM 2046 N N . SER A 1 260 ? 13.152 2.501 -18.135 1.00 78.56 260 SER A N 1
ATOM 2047 C CA . SER A 1 260 ? 13.912 1.361 -18.645 1.00 78.56 260 SER A CA 1
ATOM 2048 C C . SER A 1 260 ? 13.010 0.540 -19.576 1.00 78.56 260 SER A C 1
ATOM 2050 O O . SER A 1 260 ? 12.068 -0.099 -19.102 1.00 78.56 260 SER A O 1
ATOM 2052 N N . PRO A 1 261 ? 13.238 0.569 -20.905 1.00 69.06 261 PRO A N 1
ATOM 2053 C CA . PRO A 1 261 ? 12.336 -0.047 -21.881 1.00 69.06 261 PRO A CA 1
ATOM 2054 C C . PRO A 1 261 ? 12.285 -1.580 -21.789 1.00 69.06 261 PRO A C 1
ATOM 2056 O O . PRO A 1 261 ? 11.284 -2.174 -22.175 1.00 69.06 261 PRO A O 1
ATOM 2059 N N . ARG A 1 262 ? 13.323 -2.218 -21.229 1.00 72.50 262 ARG A N 1
ATOM 2060 C CA . ARG A 1 262 ? 13.396 -3.673 -20.995 1.00 72.50 262 ARG A CA 1
ATOM 2061 C C . ARG A 1 262 ? 13.091 -4.070 -19.547 1.00 72.50 262 ARG A C 1
ATOM 2063 O O . ARG A 1 262 ? 13.490 -5.142 -19.108 1.00 72.50 262 ARG A O 1
ATOM 2070 N N . ARG A 1 263 ? 12.442 -3.197 -18.767 1.00 79.19 263 ARG A N 1
ATOM 2071 C CA . ARG A 1 263 ? 12.118 -3.512 -17.372 1.00 79.19 263 ARG A CA 1
ATOM 2072 C C . ARG A 1 263 ? 11.064 -4.609 -17.302 1.00 79.19 263 ARG A C 1
ATOM 2074 O O . ARG A 1 263 ? 9.926 -4.386 -17.716 1.00 79.19 263 ARG A O 1
ATOM 2081 N N . VAL A 1 264 ? 11.459 -5.731 -16.723 1.00 84.25 264 VAL A N 1
ATOM 2082 C CA . VAL A 1 264 ? 10.576 -6.826 -16.331 1.00 84.25 264 VAL A CA 1
ATOM 2083 C C . VAL A 1 264 ? 9.695 -6.351 -15.162 1.00 84.25 264 VAL A C 1
ATOM 2085 O O . VAL A 1 264 ? 10.222 -5.706 -14.246 1.00 84.25 264 VAL A O 1
ATOM 2088 N N . PRO A 1 265 ? 8.371 -6.584 -15.189 1.00 86.19 265 PRO A N 1
ATOM 2089 C CA . PRO A 1 265 ? 7.501 -6.300 -14.054 1.00 86.19 265 PRO A CA 1
ATOM 2090 C C . PRO A 1 265 ? 7.980 -7.012 -12.784 1.00 86.19 265 PRO A C 1
ATOM 2092 O O . PRO A 1 265 ? 8.435 -8.153 -12.833 1.00 86.19 265 PRO A O 1
ATOM 2095 N N . CYS A 1 266 ? 7.867 -6.344 -11.638 1.00 89.50 266 CYS A N 1
ATOM 2096 C CA . CYS A 1 266 ? 8.231 -6.926 -10.347 1.00 89.50 266 CYS A CA 1
ATOM 2097 C C . CYS A 1 266 ? 7.018 -6.958 -9.424 1.00 89.50 266 CYS A C 1
ATOM 2099 O O . CYS A 1 266 ? 6.373 -5.932 -9.199 1.00 89.50 266 CYS A O 1
ATOM 2101 N N . VAL A 1 267 ? 6.717 -8.137 -8.888 1.00 90.69 267 VAL A N 1
ATOM 2102 C CA . VAL A 1 267 ? 5.663 -8.381 -7.910 1.00 90.69 267 VAL A CA 1
ATOM 2103 C C . VAL A 1 267 ? 6.311 -8.603 -6.550 1.00 90.69 267 VAL A C 1
ATOM 2105 O O . VAL A 1 267 ? 6.996 -9.598 -6.326 1.00 90.69 267 VAL A O 1
ATOM 2108 N N . VAL A 1 268 ? 6.066 -7.683 -5.624 1.00 92.88 268 VAL A N 1
ATOM 2109 C CA . VAL A 1 268 ? 6.572 -7.750 -4.254 1.00 92.88 268 VAL A CA 1
ATOM 2110 C C . VAL A 1 268 ? 5.428 -8.082 -3.311 1.00 92.88 268 VAL A C 1
ATOM 2112 O O . VAL A 1 268 ? 4.475 -7.314 -3.188 1.00 92.88 268 VAL A O 1
ATOM 2115 N N . LEU A 1 269 ? 5.539 -9.208 -2.615 1.00 92.69 269 LEU A N 1
ATOM 2116 C CA . LEU A 1 269 ? 4.700 -9.557 -1.478 1.00 92.69 269 LEU A CA 1
ATOM 2117 C C . LEU A 1 269 ? 5.341 -9.023 -0.196 1.00 92.69 269 LEU A C 1
ATOM 2119 O O . LEU A 1 269 ? 6.397 -9.494 0.209 1.00 92.69 269 LEU A O 1
ATOM 2123 N N . MET A 1 270 ? 4.689 -8.058 0.446 1.00 92.00 270 MET A N 1
ATOM 2124 C CA . MET A 1 270 ? 5.012 -7.608 1.798 1.00 92.00 270 MET A CA 1
ATOM 2125 C C . MET A 1 270 ? 4.091 -8.331 2.781 1.00 92.00 270 MET A C 1
ATOM 2127 O O . MET A 1 270 ? 2.950 -7.916 2.988 1.00 92.00 270 MET A O 1
ATOM 2131 N N . ASP A 1 271 ? 4.569 -9.442 3.330 1.00 91.69 271 ASP A N 1
ATOM 2132 C CA . ASP A 1 271 ? 3.847 -10.261 4.304 1.00 91.69 271 ASP A CA 1
ATOM 2133 C C . ASP A 1 271 ? 4.093 -9.748 5.726 1.00 91.69 271 ASP A C 1
ATOM 2135 O O . ASP A 1 271 ? 5.177 -9.244 6.023 1.00 91.69 271 ASP A O 1
ATOM 2139 N N . GLU A 1 272 ? 3.096 -9.871 6.601 1.00 88.50 272 GLU A N 1
ATOM 2140 C CA . GLU A 1 272 ? 3.136 -9.334 7.974 1.00 88.50 272 GLU A CA 1
ATOM 2141 C C . GLU A 1 272 ? 3.593 -7.864 8.024 1.00 88.50 272 GLU A C 1
ATOM 2143 O O . GLU A 1 272 ? 4.485 -7.475 8.782 1.00 88.50 272 GLU A O 1
ATOM 2148 N N . LEU A 1 273 ? 2.999 -7.030 7.161 1.00 87.88 273 LEU A N 1
ATOM 2149 C CA . LEU A 1 273 ? 3.366 -5.621 6.997 1.00 87.88 273 LEU A CA 1
ATOM 2150 C C . LEU A 1 273 ? 3.289 -4.829 8.311 1.00 87.88 273 LEU A C 1
ATOM 2152 O O . LEU A 1 273 ? 4.053 -3.885 8.500 1.00 87.88 273 LEU A O 1
ATOM 2156 N N . ASP A 1 274 ? 2.393 -5.216 9.220 1.00 85.56 274 ASP A N 1
ATOM 2157 C CA . ASP A 1 274 ? 2.257 -4.649 10.562 1.00 85.56 274 ASP A CA 1
ATOM 2158 C C . ASP A 1 274 ? 3.570 -4.686 11.365 1.00 85.56 274 ASP A C 1
ATOM 2160 O O . ASP A 1 274 ? 3.838 -3.765 12.135 1.00 85.56 274 ASP A O 1
ATOM 2164 N N . GLN A 1 275 ? 4.438 -5.666 11.108 1.00 83.69 275 GLN A N 1
ATOM 2165 C CA . GLN A 1 275 ? 5.750 -5.797 11.753 1.00 83.69 275 GLN A CA 1
ATOM 2166 C C . GLN A 1 275 ? 6.809 -4.854 11.161 1.00 83.69 275 GLN A C 1
ATOM 2168 O O . GLN A 1 275 ? 7.782 -4.502 11.823 1.00 83.69 275 GLN A O 1
ATOM 2173 N N . LEU A 1 276 ? 6.606 -4.378 9.928 1.00 80.19 276 LEU A N 1
ATOM 2174 C CA . LEU A 1 276 ? 7.488 -3.409 9.263 1.00 80.19 276 LEU A CA 1
ATOM 2175 C C . LEU A 1 276 ? 7.141 -1.949 9.610 1.00 80.19 276 LEU A C 1
ATOM 2177 O O . LEU A 1 276 ? 7.800 -1.015 9.137 1.00 80.19 276 LEU A O 1
ATOM 2181 N N . VAL A 1 277 ? 6.110 -1.725 10.432 1.00 80.44 277 VAL A N 1
ATOM 2182 C CA . VAL A 1 277 ? 5.678 -0.392 10.858 1.00 80.44 277 VAL A CA 1
ATOM 2183 C C . VAL A 1 277 ? 6.676 0.181 11.865 1.00 80.44 277 VAL A C 1
ATOM 2185 O O . VAL A 1 277 ? 6.722 -0.205 13.030 1.00 80.44 277 VAL A O 1
ATOM 2188 N N . THR A 1 278 ? 7.446 1.181 11.443 1.00 76.69 278 THR A N 1
ATOM 2189 C CA . THR A 1 278 ? 8.292 1.976 12.347 1.00 76.69 278 THR A CA 1
ATOM 2190 C C . THR A 1 278 ? 7.613 3.284 12.744 1.00 76.69 278 THR A C 1
ATOM 2192 O O . THR A 1 278 ? 6.684 3.745 12.081 1.00 76.69 278 THR A O 1
ATOM 2195 N N . LYS A 1 279 ? 8.130 3.954 13.785 1.00 72.50 279 LYS A N 1
ATOM 2196 C CA . LYS A 1 279 ? 7.668 5.296 14.199 1.00 72.50 279 LYS A CA 1
ATOM 2197 C C . LYS A 1 279 ? 7.733 6.330 13.068 1.00 72.50 279 LYS A C 1
ATOM 2199 O O . LYS A 1 279 ? 6.907 7.233 13.026 1.00 72.50 279 LYS A O 1
ATOM 2204 N N . ASN A 1 280 ? 8.694 6.178 12.156 1.00 74.44 280 ASN A N 1
ATOM 2205 C CA . ASN A 1 280 ? 8.904 7.100 11.041 1.00 74.44 280 ASN A CA 1
ATOM 2206 C C . ASN A 1 280 ? 8.157 6.676 9.766 1.00 74.44 280 ASN A C 1
ATOM 2208 O O . ASN A 1 280 ? 8.098 7.464 8.828 1.00 74.44 280 ASN A O 1
ATOM 2212 N N . GLN A 1 281 ? 7.617 5.448 9.716 1.00 78.31 281 GLN A N 1
ATOM 2213 C CA . GLN A 1 281 ? 6.804 4.890 8.620 1.00 78.31 281 GLN A CA 1
ATOM 2214 C C . GLN A 1 281 ? 7.413 5.010 7.206 1.00 78.31 281 GLN A C 1
ATOM 2216 O O . GLN A 1 281 ? 6.718 4.835 6.205 1.00 78.31 281 GLN A O 1
ATOM 2221 N N . SER A 1 282 ? 8.718 5.275 7.104 1.00 82.81 282 SER A N 1
ATOM 2222 C CA . SER A 1 282 ? 9.395 5.606 5.846 1.00 82.81 282 SER A CA 1
ATOM 2223 C C . SER A 1 282 ? 9.416 4.435 4.867 1.00 82.81 282 SER A C 1
ATOM 2225 O O . SER A 1 282 ? 9.167 4.624 3.680 1.00 82.81 282 SER A O 1
ATOM 2227 N N . VAL A 1 283 ? 9.642 3.221 5.374 1.00 86.44 283 VAL A N 1
ATOM 2228 C CA . VAL A 1 283 ? 9.654 1.988 4.574 1.00 86.44 283 VAL A CA 1
ATOM 2229 C C . VAL A 1 283 ? 8.311 1.770 3.893 1.00 86.44 283 VAL A C 1
ATOM 2231 O O . VAL A 1 283 ? 8.249 1.704 2.669 1.00 86.44 283 VAL A O 1
ATOM 2234 N N . MET A 1 284 ? 7.218 1.762 4.656 1.00 87.19 284 MET A N 1
ATOM 2235 C CA . MET A 1 284 ? 5.880 1.607 4.081 1.00 87.19 284 MET A CA 1
ATOM 2236 C C . MET A 1 284 ? 5.557 2.699 3.062 1.00 87.19 284 MET A C 1
ATOM 2238 O O . MET A 1 284 ? 5.034 2.404 1.990 1.00 87.19 284 MET A O 1
ATOM 2242 N N . TYR A 1 285 ? 5.886 3.955 3.379 1.00 87.31 285 TYR A N 1
ATOM 2243 C CA . TYR A 1 285 ? 5.649 5.069 2.467 1.00 87.31 285 TYR A CA 1
ATOM 2244 C C . TYR A 1 285 ? 6.354 4.858 1.121 1.00 87.31 285 TYR A C 1
ATOM 2246 O O . TYR A 1 285 ? 5.719 4.991 0.076 1.00 87.31 285 TYR A O 1
ATOM 2254 N N . ASN A 1 286 ? 7.631 4.472 1.137 1.00 88.88 286 ASN A N 1
ATOM 2255 C CA . ASN A 1 286 ? 8.411 4.255 -0.079 1.00 88.88 286 ASN A CA 1
ATOM 2256 C C . ASN A 1 286 ? 7.843 3.111 -0.928 1.00 88.88 286 ASN A C 1
ATOM 2258 O O . ASN A 1 286 ? 7.569 3.311 -2.113 1.00 88.88 286 ASN A O 1
ATOM 2262 N N . PHE A 1 287 ? 7.557 1.960 -0.312 1.00 89.38 287 PHE A N 1
ATOM 2263 C CA . PHE A 1 287 ? 6.972 0.813 -1.013 1.00 89.38 287 PHE A CA 1
ATOM 2264 C C . PHE A 1 287 ? 5.587 1.111 -1.600 1.00 89.38 287 PHE A C 1
ATOM 2266 O O . PHE A 1 287 ? 5.272 0.620 -2.678 1.00 89.38 287 PHE A O 1
ATOM 2273 N N . PHE A 1 288 ? 4.766 1.946 -0.959 1.00 88.50 288 PHE A N 1
ATOM 2274 C CA . PHE A 1 288 ? 3.470 2.345 -1.519 1.00 88.50 288 PHE A CA 1
ATOM 2275 C C . PHE A 1 288 ? 3.553 3.481 -2.543 1.00 88.50 288 PHE A C 1
ATOM 2277 O O . PHE A 1 288 ? 2.648 3.630 -3.369 1.00 88.50 288 PHE A O 1
ATOM 2284 N N . ASN A 1 289 ? 4.624 4.273 -2.515 1.00 88.81 289 ASN A N 1
ATOM 2285 C CA . ASN A 1 289 ? 4.834 5.361 -3.461 1.00 88.81 289 ASN A CA 1
ATOM 2286 C C . ASN A 1 289 ? 5.440 4.871 -4.787 1.00 88.81 289 ASN A C 1
ATOM 2288 O O . ASN A 1 289 ? 5.045 5.348 -5.850 1.00 88.81 289 ASN A O 1
ATOM 2292 N N . TRP A 1 290 ? 6.348 3.891 -4.768 1.00 88.94 290 TRP A N 1
ATOM 2293 C CA . TRP A 1 290 ? 7.006 3.402 -5.988 1.00 88.94 290 TRP A CA 1
ATOM 2294 C C . TRP A 1 290 ? 6.057 2.839 -7.063 1.00 88.94 290 TRP A C 1
ATOM 2296 O O . TRP A 1 290 ? 6.263 3.161 -8.236 1.00 88.94 290 TRP A O 1
ATOM 2306 N N . PRO A 1 291 ? 4.983 2.086 -6.747 1.00 87.44 291 PRO A N 1
ATOM 2307 C CA . PRO A 1 291 ? 3.999 1.652 -7.742 1.00 87.44 291 PRO A CA 1
ATOM 2308 C C . PRO A 1 291 ? 3.279 2.812 -8.436 1.00 87.44 291 PRO A C 1
ATOM 2310 O O . PRO A 1 291 ? 2.824 2.664 -9.563 1.00 87.44 291 PRO A O 1
ATOM 2313 N N . ALA A 1 292 ? 3.189 3.983 -7.793 1.00 83.56 292 ALA A N 1
ATOM 2314 C CA . ALA A 1 292 ? 2.568 5.165 -8.387 1.00 83.56 292 ALA A CA 1
ATOM 2315 C C . ALA A 1 292 ? 3.468 5.865 -9.424 1.00 83.56 292 ALA A C 1
ATOM 2317 O O . ALA A 1 292 ? 2.998 6.742 -10.156 1.00 83.56 292 ALA A O 1
ATOM 2318 N N . LEU A 1 293 ? 4.751 5.499 -9.503 1.00 83.31 293 LEU A N 1
ATOM 2319 C CA . LEU A 1 293 ? 5.680 6.047 -10.484 1.00 83.31 293 LEU A CA 1
ATOM 2320 C C . LEU A 1 293 ? 5.415 5.445 -11.867 1.00 83.31 293 LEU A C 1
ATOM 2322 O O . LEU A 1 293 ? 5.316 4.232 -12.036 1.00 83.31 293 LEU A O 1
ATOM 2326 N N . ARG A 1 294 ? 5.373 6.308 -12.888 1.00 76.56 294 ARG A N 1
ATOM 2327 C CA . ARG A 1 294 ? 4.984 5.961 -14.270 1.00 76.56 294 ARG A CA 1
ATOM 2328 C C . ARG A 1 294 ? 5.812 4.838 -14.902 1.00 76.56 294 ARG A C 1
ATOM 2330 O O . ARG A 1 294 ? 5.352 4.196 -15.840 1.00 76.56 294 ARG A O 1
ATOM 2337 N N . HIS A 1 295 ? 7.037 4.638 -14.431 1.00 78.69 295 HIS A N 1
ATOM 2338 C CA . HIS A 1 295 ? 7.996 3.716 -15.026 1.00 78.69 295 HIS A CA 1
ATOM 2339 C C . HIS A 1 295 ? 8.392 2.569 -14.094 1.00 78.69 295 HIS A C 1
ATOM 2341 O O . HIS A 1 295 ? 9.221 1.754 -14.494 1.00 78.69 295 HIS A O 1
ATOM 2347 N N . SER A 1 296 ? 7.836 2.462 -12.879 1.00 80.56 296 SER A N 1
ATOM 2348 C CA . SER A 1 296 ? 8.335 1.466 -11.921 1.00 80.56 296 SER A CA 1
ATOM 2349 C C . SER A 1 296 ? 8.019 0.030 -12.324 1.00 80.56 296 SER A C 1
ATOM 2351 O O . SER A 1 296 ? 8.832 -0.843 -12.043 1.00 80.56 296 SER A O 1
ATOM 2353 N N . ARG A 1 297 ? 6.881 -0.211 -13.000 1.00 85.31 297 ARG A N 1
ATOM 2354 C CA . ARG A 1 297 ? 6.348 -1.563 -13.275 1.00 85.31 297 ARG A CA 1
ATOM 2355 C C . ARG A 1 297 ? 6.342 -2.445 -12.014 1.00 85.31 297 ARG A C 1
ATOM 2357 O O . ARG A 1 297 ? 6.561 -3.652 -12.084 1.00 85.31 297 ARG A O 1
ATOM 2364 N N . LEU A 1 298 ? 6.135 -1.812 -10.857 1.00 88.50 298 LEU A N 1
ATOM 2365 C CA . LEU A 1 298 ? 6.162 -2.446 -9.548 1.00 88.50 298 LEU A CA 1
ATOM 2366 C C . LEU A 1 298 ? 4.736 -2.713 -9.071 1.00 88.50 298 LEU A C 1
ATOM 2368 O O . LEU A 1 298 ? 3.906 -1.803 -9.019 1.00 88.50 298 LEU A O 1
ATOM 2372 N N . ILE A 1 299 ? 4.474 -3.953 -8.683 1.00 89.81 299 ILE A N 1
ATOM 2373 C CA . ILE A 1 299 ? 3.212 -4.404 -8.113 1.00 89.81 299 ILE A CA 1
ATOM 2374 C C . ILE A 1 299 ? 3.468 -4.782 -6.661 1.00 89.81 299 ILE A C 1
ATOM 2376 O O . ILE A 1 299 ? 4.255 -5.679 -6.384 1.00 89.81 299 ILE A O 1
ATOM 2380 N N . VAL A 1 300 ? 2.799 -4.107 -5.731 1.00 90.75 300 VAL A N 1
ATOM 2381 C CA . VAL A 1 300 ? 2.950 -4.369 -4.294 1.00 90.75 300 VAL A CA 1
ATOM 2382 C C . VAL A 1 300 ? 1.705 -5.066 -3.766 1.00 90.75 300 VAL A C 1
ATOM 2384 O O . VAL A 1 300 ? 0.592 -4.555 -3.894 1.00 90.75 300 VAL A O 1
ATOM 2387 N N . LEU A 1 301 ? 1.900 -6.236 -3.166 1.00 90.94 301 LEU A N 1
ATOM 2388 C CA . LEU A 1 301 ? 0.895 -7.017 -2.457 1.00 90.94 301 LEU A CA 1
ATOM 2389 C C . LEU A 1 301 ? 1.203 -6.932 -0.963 1.00 90.94 301 LEU A C 1
ATOM 2391 O O . LEU A 1 301 ? 2.090 -7.615 -0.468 1.00 90.94 301 LEU A O 1
ATOM 2395 N N . ALA A 1 302 ? 0.491 -6.078 -0.245 1.00 90.94 302 ALA A N 1
ATOM 2396 C CA . ALA A 1 302 ? 0.644 -5.924 1.193 1.00 90.94 302 ALA A CA 1
ATOM 2397 C C . ALA A 1 302 ? -0.355 -6.812 1.940 1.00 90.94 302 ALA A C 1
ATOM 2399 O O . ALA A 1 302 ? -1.561 -6.700 1.717 1.00 90.94 302 ALA A O 1
ATOM 2400 N N . VAL A 1 303 ? 0.137 -7.654 2.848 1.00 89.62 303 VAL A N 1
ATOM 2401 C CA . VAL A 1 303 ? -0.672 -8.481 3.748 1.00 89.62 303 VAL A CA 1
ATOM 2402 C C . VAL A 1 303 ? -0.406 -8.050 5.185 1.00 89.62 303 VAL A C 1
ATOM 2404 O O . VAL A 1 303 ? 0.743 -7.967 5.606 1.00 89.62 303 VAL A O 1
ATOM 2407 N N . ALA A 1 304 ? -1.465 -7.779 5.943 1.00 88.31 304 ALA A N 1
ATOM 2408 C CA . ALA A 1 304 ? -1.365 -7.418 7.355 1.00 88.31 304 ALA A CA 1
ATOM 2409 C C . ALA A 1 304 ? -2.406 -8.161 8.194 1.00 88.31 304 ALA A C 1
ATOM 2411 O O . ALA A 1 304 ? -3.506 -8.479 7.720 1.00 88.31 304 ALA A O 1
ATOM 2412 N N . ASN A 1 305 ? -2.075 -8.399 9.460 1.00 79.75 305 ASN A N 1
ATOM 2413 C CA . ASN A 1 305 ? -3.035 -8.851 10.459 1.00 79.75 305 ASN A CA 1
ATOM 2414 C C . ASN A 1 305 ? -3.606 -7.611 11.166 1.00 79.75 305 ASN A C 1
ATOM 2416 O O . ASN A 1 305 ? -2.856 -6.786 11.677 1.00 79.75 305 ASN A O 1
ATOM 2420 N N . THR A 1 306 ? -4.926 -7.431 11.128 1.00 58.34 306 THR A N 1
ATOM 2421 C CA . THR A 1 306 ? -5.642 -6.412 11.924 1.00 58.34 306 THR A CA 1
ATOM 2422 C C . THR A 1 306 ? -6.637 -7.102 12.828 1.00 58.34 306 THR A C 1
ATOM 2424 O O . THR A 1 306 ? -7.173 -8.152 12.395 1.00 58.34 306 THR A O 1
#